Protein AF-A0A9W9S3S6-F1 (afdb_monomer_lite)

Organism: NCBI:txid2100454

Secondary structure (DSSP, 8-state):
-HHHHHHHHHHHTTTTSGGGGGGG-SS-----HHHHHHHHHHHHHHHHHHHHHHHHTTPPPP---THHHHHSSTT-SS---HHHHHHHHHHHHHHHHHHHHHHH--S--TT--HHHHHHHHHHHHHHHHHHHHHT-S---HHHHHHHHHHHHHHHGGGGT--S--HHHHHHHHHHHHHHHHHHHHHHHHHHHH-HHHH--HHHHHHHHHHHHHHHHHHTSTTGGGS-HHHHHHHHHHHHHHHHHT--STT-HHHHHHHHHHHHHHHHHHHHHHHTT--

Sequence (278 aa):
MLVNIAQTIAMQLGLDQPESIQDFSRTKRKLTLVELSEAAKMWSCSSLTYFSISSTYGMLPVSSNGMVDLICDEESAYDIPIEMKHQLLIARFSARTNKYMSRSMPFLRERTCSKETSGILGLLEQEYSDLCRGLGQALTAETEILLIGTGIQLYVFYLLDTGQSLARKIGLLGAFDFAKSLINKLQQLDATADIIKYSPFSYFRMATLAALFILRLEDSSFVGLVDVDGGKQAFNTALMLLRRASLEDNDLPGRTSKILVELWSAQAAHGRVVKSLD

Foldseek 3Di:
DVLVVLLVVLVLCVLLPLCVSCVSDPDDDDDDLVRNLVSLQSNLVSQLVQLLVCLLVLHQGDDRDCSLVLCLDPPRSHDYDLLSSLSSLLSVLSNVLSVVCCVQCPPDDPDDDLVVLLVVLVVSVVVLVVSVVVSDDDHDLVSVLSSLLSLLSSLVCLVVRPDPDPSSLVSLQVSLVSLLVSLVSLLVCCVPPVQLQVDDCSSLVSLLSSLVSLLVCCLDPCVVVHPNVSSVVSNVSSLVSLCSNDDDPPDPSNVSSVVSVVSSVVSVVVVVVVVVVD

pLDDT: mean 86.84, std 12.13, range [36.69, 98.44]

Radius of gyration: 21.2 Å; chains: 1; bounding box: 55×46×67 Å

Structure (mmCIF, N/CA/C/O backbone):
data_AF-A0A9W9S3S6-F1
#
_entry.id   AF-A0A9W9S3S6-F1
#
loop_
_atom_site.group_PDB
_atom_site.id
_atom_site.type_symbol
_atom_site.label_atom_id
_atom_site.label_alt_id
_atom_site.label_comp_id
_atom_site.label_asym_id
_atom_site.label_entity_id
_atom_site.label_seq_id
_atom_site.pdbx_PDB_ins_code
_atom_site.Cartn_x
_atom_site.Cartn_y
_atom_site.Cartn_z
_atom_site.occupancy
_atom_site.B_iso_or_equiv
_atom_site.auth_seq_id
_atom_site.auth_comp_id
_atom_site.auth_asym_id
_atom_site.auth_atom_id
_atom_site.pdbx_PDB_model_num
ATOM 1 N N . MET A 1 1 ? 18.742 -5.334 2.865 1.00 76.94 1 MET A N 1
ATOM 2 C CA . MET A 1 1 ? 20.125 -5.411 2.339 1.00 76.94 1 MET A CA 1
ATOM 3 C C . MET A 1 1 ? 20.144 -5.756 0.852 1.00 76.94 1 MET A C 1
ATOM 5 O O . MET A 1 1 ? 20.593 -4.920 0.085 1.00 76.94 1 MET A O 1
ATOM 9 N N . LEU A 1 2 ? 19.598 -6.907 0.428 1.00 88.81 2 LEU A N 1
ATOM 10 C CA . LEU A 1 2 ? 19.603 -7.330 -0.985 1.00 88.81 2 LEU A CA 1
ATOM 11 C C . LEU A 1 2 ? 18.958 -6.320 -1.946 1.00 88.81 2 LEU A C 1
ATOM 13 O O . LEU A 1 2 ? 19.547 -6.018 -2.974 1.00 88.81 2 LEU A O 1
ATOM 17 N N . VAL A 1 3 ? 17.808 -5.739 -1.586 1.00 88.44 3 VAL A N 1
ATOM 18 C CA . VAL A 1 3 ? 17.131 -4.753 -2.450 1.00 88.44 3 VAL A CA 1
ATOM 19 C C . VAL A 1 3 ? 17.971 -3.491 -2.688 1.00 88.44 3 VAL A C 1
ATOM 21 O O . VAL A 1 3 ? 17.984 -2.962 -3.791 1.00 88.44 3 VAL A O 1
ATOM 24 N N . ASN A 1 4 ? 18.735 -3.048 -1.682 1.00 87.25 4 ASN A N 1
ATOM 25 C CA . ASN A 1 4 ? 19.645 -1.910 -1.830 1.00 87.25 4 ASN A CA 1
ATOM 26 C C . ASN A 1 4 ? 20.804 -2.272 -2.761 1.00 87.25 4 ASN A C 1
ATOM 28 O O . ASN A 1 4 ? 21.151 -1.480 -3.623 1.00 87.25 4 ASN A O 1
ATOM 32 N N . ILE A 1 5 ? 21.370 -3.476 -2.607 1.00 90.69 5 ILE A N 1
ATOM 33 C CA . ILE A 1 5 ? 22.448 -3.969 -3.474 1.00 90.69 5 ILE A CA 1
ATOM 34 C C . ILE A 1 5 ? 21.961 -4.049 -4.924 1.00 90.69 5 ILE A C 1
ATOM 36 O O . ILE A 1 5 ? 22.630 -3.528 -5.808 1.00 90.69 5 ILE A O 1
ATOM 40 N N . ALA A 1 6 ? 20.785 -4.637 -5.163 1.00 90.44 6 ALA A N 1
ATOM 41 C CA . ALA A 1 6 ? 20.186 -4.725 -6.493 1.00 90.44 6 ALA A CA 1
ATOM 42 C C . ALA A 1 6 ? 19.979 -3.336 -7.115 1.00 90.44 6 ALA A C 1
ATOM 44 O O . ALA A 1 6 ? 20.407 -3.109 -8.244 1.00 90.44 6 ALA A O 1
ATOM 45 N N . GLN A 1 7 ? 19.425 -2.387 -6.353 1.00 90.06 7 GLN A N 1
ATOM 46 C CA . GLN A 1 7 ? 19.231 -1.014 -6.821 1.00 90.06 7 GLN A CA 1
ATOM 47 C C . GLN A 1 7 ? 20.565 -0.317 -7.133 1.00 90.06 7 GLN A C 1
ATOM 49 O O . GLN A 1 7 ? 20.693 0.332 -8.166 1.00 90.06 7 GLN A O 1
ATOM 54 N N . THR A 1 8 ? 21.583 -0.469 -6.280 1.00 90.00 8 THR A N 1
ATOM 55 C CA . THR A 1 8 ? 22.913 0.113 -6.515 1.00 90.00 8 THR A CA 1
ATOM 56 C C . THR A 1 8 ? 23.597 -0.498 -7.736 1.00 90.00 8 THR A C 1
ATOM 58 O O . THR A 1 8 ? 24.185 0.237 -8.523 1.00 90.00 8 THR A O 1
ATOM 61 N N . ILE A 1 9 ? 23.499 -1.815 -7.934 1.00 91.56 9 ILE A N 1
ATOM 62 C CA . ILE A 1 9 ? 24.034 -2.478 -9.130 1.00 91.56 9 ILE A CA 1
ATOM 63 C C . ILE A 1 9 ? 23.299 -1.983 -10.379 1.00 91.56 9 ILE A C 1
ATOM 65 O O . ILE A 1 9 ? 23.950 -1.661 -11.368 1.00 91.56 9 ILE A O 1
ATOM 69 N N . ALA A 1 10 ? 21.970 -1.859 -10.336 1.00 91.06 10 ALA A N 1
ATOM 70 C CA . ALA A 1 10 ? 21.186 -1.332 -11.452 1.00 91.06 10 ALA A CA 1
ATOM 71 C C . ALA A 1 10 ? 21.637 0.083 -11.862 1.00 91.06 10 ALA A C 1
ATOM 73 O O . ALA A 1 10 ? 21.797 0.347 -13.052 1.00 91.06 10 ALA A O 1
ATOM 74 N N . MET A 1 11 ? 21.925 0.955 -10.888 1.00 90.25 11 MET A N 1
ATOM 75 C CA . MET A 1 11 ? 22.493 2.288 -11.142 1.00 90.25 11 MET A CA 1
ATOM 76 C C . MET A 1 11 ? 23.921 2.221 -11.700 1.00 90.25 11 MET A C 1
ATOM 78 O O . MET A 1 11 ? 24.269 2.947 -12.622 1.00 90.25 11 MET A O 1
ATOM 82 N N . GLN A 1 12 ? 24.771 1.328 -11.183 1.00 90.06 12 GLN A N 1
ATOM 83 C CA . GLN A 1 12 ? 26.137 1.148 -11.700 1.00 90.06 12 GLN A CA 1
ATOM 84 C C . GLN A 1 12 ? 26.164 0.624 -13.141 1.00 90.06 12 GLN A C 1
ATOM 86 O O . GLN A 1 12 ? 27.131 0.860 -13.861 1.00 90.06 12 GLN A O 1
ATOM 91 N N . LEU A 1 13 ? 25.109 -0.077 -13.559 1.00 90.25 13 LEU A N 1
ATOM 92 C CA . LEU A 1 13 ? 24.906 -0.524 -14.934 1.00 90.25 13 LEU A CA 1
ATOM 93 C C . LEU A 1 13 ? 24.283 0.554 -15.837 1.00 90.25 13 LEU A C 1
ATOM 95 O O . LEU A 1 13 ? 24.130 0.298 -17.029 1.00 90.25 13 LEU A O 1
ATOM 99 N N . GLY A 1 14 ? 23.921 1.724 -15.300 1.00 88.94 14 GLY A N 1
ATOM 100 C CA . GLY A 1 14 ? 23.297 2.820 -16.046 1.00 88.94 14 GLY A CA 1
ATOM 101 C C . GLY A 1 14 ? 21.839 2.570 -16.436 1.00 88.94 14 GLY A C 1
ATOM 102 O O . GLY A 1 14 ? 21.343 3.194 -17.371 1.00 88.94 14 GLY A O 1
ATOM 103 N N . LEU A 1 15 ? 21.136 1.645 -15.767 1.00 89.44 15 LEU A N 1
ATOM 104 C CA . LEU A 1 15 ? 19.729 1.341 -16.084 1.00 89.44 15 LEU A CA 1
ATOM 105 C C . LEU A 1 15 ? 18.781 2.498 -15.740 1.00 89.44 15 LEU A C 1
ATOM 107 O O . LEU A 1 15 ? 17.688 2.596 -16.287 1.00 89.44 15 LEU A O 1
ATOM 111 N N . ASP A 1 16 ? 19.207 3.376 -14.839 1.00 88.50 16 ASP A N 1
ATOM 112 C CA . ASP A 1 16 ? 18.532 4.607 -14.445 1.00 88.50 16 ASP A CA 1
ATOM 113 C C . ASP A 1 16 ? 18.689 5.744 -15.462 1.00 88.50 16 ASP A C 1
ATOM 115 O O . ASP A 1 16 ? 17.999 6.755 -15.337 1.00 88.50 16 ASP A O 1
ATOM 119 N N . GLN A 1 17 ? 19.599 5.605 -16.431 1.00 87.56 17 GLN A N 1
ATOM 120 C CA . GLN A 1 17 ? 19.840 6.552 -17.523 1.00 87.56 17 GLN A CA 1
ATOM 121 C C . GLN A 1 17 ? 20.260 5.790 -18.793 1.00 87.56 17 GLN A C 1
ATOM 123 O O . GLN A 1 17 ? 21.400 5.917 -19.252 1.00 87.56 17 GLN A O 1
ATOM 128 N N . PRO A 1 18 ? 19.359 4.983 -19.384 1.00 84.62 18 PRO A N 1
ATOM 129 C CA . PRO A 1 18 ? 19.731 4.066 -20.458 1.00 84.62 18 PRO A CA 1
ATOM 130 C C . PRO A 1 18 ? 20.178 4.798 -21.738 1.00 84.62 18 PRO A C 1
ATOM 132 O O . PRO A 1 18 ? 20.958 4.254 -22.519 1.00 84.62 18 PRO A O 1
ATOM 135 N N . GLU A 1 19 ? 19.768 6.055 -21.931 1.00 85.31 19 GLU A N 1
ATOM 136 C CA . GL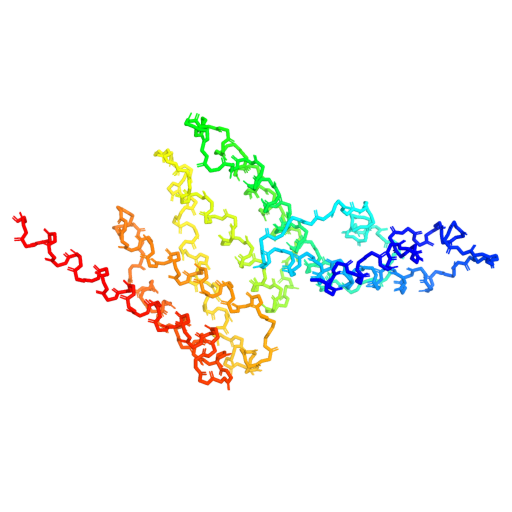U A 1 19 ? 20.238 6.921 -23.025 1.00 85.31 19 GLU A CA 1
ATOM 137 C C . GLU A 1 19 ? 21.736 7.253 -22.924 1.00 85.31 19 GLU A C 1
ATOM 139 O O . GLU A 1 19 ? 22.423 7.368 -23.942 1.00 85.31 19 GLU A O 1
ATOM 144 N N . SER A 1 20 ? 22.264 7.322 -21.700 1.00 86.62 20 SER A N 1
ATOM 145 C CA . SER A 1 20 ? 23.666 7.626 -21.394 1.00 86.62 20 SER A CA 1
ATOM 146 C C . SER A 1 20 ? 24.480 6.368 -21.069 1.00 86.62 20 SER A C 1
ATOM 148 O O . SER A 1 20 ? 25.511 6.452 -20.406 1.00 86.62 20 SER A O 1
ATOM 150 N N . ILE A 1 21 ? 24.069 5.185 -21.556 1.00 88.94 21 ILE A N 1
ATOM 151 C CA . ILE A 1 21 ? 24.709 3.891 -21.228 1.00 88.94 21 ILE A CA 1
ATOM 152 C C . ILE A 1 21 ? 26.229 3.867 -21.463 1.00 88.94 21 ILE A C 1
ATOM 154 O O . ILE A 1 21 ? 26.954 3.066 -20.868 1.00 88.94 21 ILE A O 1
ATOM 158 N N . GLN A 1 22 ? 26.720 4.714 -22.371 1.00 88.56 22 GLN A N 1
ATOM 159 C CA . GLN A 1 22 ? 28.131 4.794 -22.721 1.00 88.56 22 GLN A CA 1
ATOM 160 C C . GLN A 1 22 ? 28.995 5.205 -21.525 1.00 88.56 22 GLN A C 1
ATOM 162 O O . GLN A 1 22 ? 30.111 4.700 -21.401 1.00 88.56 22 GLN A O 1
ATOM 167 N N . ASP A 1 23 ? 28.476 6.048 -20.634 1.00 88.44 23 ASP A N 1
ATOM 168 C CA . ASP A 1 23 ? 29.198 6.525 -19.450 1.00 88.44 23 ASP A CA 1
ATOM 169 C C . ASP A 1 23 ? 29.417 5.403 -18.420 1.00 88.44 23 ASP A C 1
ATOM 171 O O . ASP A 1 23 ? 30.315 5.471 -17.581 1.00 88.44 23 ASP A O 1
ATOM 175 N N . PHE A 1 24 ? 28.650 4.316 -18.544 1.00 87.19 24 PHE A N 1
ATOM 176 C CA . PHE A 1 24 ? 28.676 3.143 -17.670 1.00 87.19 24 PHE A CA 1
ATOM 177 C C . PHE A 1 24 ? 29.370 1.932 -18.317 1.00 87.19 24 PHE A C 1
ATOM 179 O O . PHE A 1 24 ? 29.478 0.866 -17.709 1.00 87.19 24 PHE A O 1
ATOM 186 N N . SER A 1 25 ? 29.874 2.069 -19.550 1.00 87.56 25 SER A N 1
ATOM 187 C CA . SER A 1 25 ? 30.506 0.985 -20.307 1.00 87.56 25 SER A CA 1
ATOM 188 C C . SER A 1 25 ? 31.927 1.336 -20.742 1.00 87.56 25 SER A C 1
ATOM 190 O O . SER A 1 25 ? 32.186 2.367 -21.356 1.00 87.56 25 SER A O 1
ATOM 192 N N . ARG A 1 26 ? 32.866 0.405 -20.527 1.00 86.69 26 ARG A N 1
ATOM 193 C CA . ARG A 1 26 ? 34.249 0.508 -21.042 1.00 86.69 26 ARG A CA 1
ATOM 194 C C . ARG A 1 26 ? 34.356 0.250 -22.547 1.00 86.69 26 ARG A C 1
ATOM 196 O O . ARG A 1 26 ? 35.387 0.529 -23.149 1.00 86.69 26 ARG A O 1
ATOM 203 N N . THR A 1 27 ? 33.313 -0.320 -23.144 1.00 86.69 27 THR A N 1
ATOM 204 C CA . THR A 1 27 ? 33.231 -0.590 -24.584 1.00 86.69 27 TH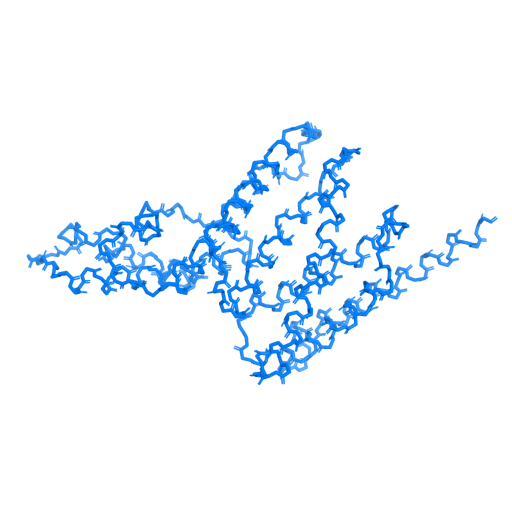R A CA 1
ATOM 205 C C . THR A 1 27 ? 32.247 0.372 -25.236 1.00 86.69 27 THR A C 1
ATOM 207 O O . THR A 1 27 ? 31.302 0.826 -24.584 1.00 86.69 27 THR A O 1
ATOM 210 N N . LYS A 1 28 ? 32.466 0.701 -26.517 1.00 82.56 28 LYS A N 1
ATOM 211 C CA . LYS A 1 28 ? 31.527 1.539 -27.271 1.00 82.56 28 LYS A CA 1
ATOM 212 C C . LYS A 1 28 ? 30.174 0.836 -27.344 1.00 82.56 28 LYS A C 1
ATOM 214 O O . LYS A 1 28 ? 30.080 -0.228 -27.950 1.00 82.56 28 LYS A O 1
ATOM 219 N N . ARG A 1 29 ? 29.150 1.428 -26.735 1.00 83.75 29 ARG A N 1
ATOM 220 C CA . ARG A 1 29 ? 27.813 0.851 -26.623 1.00 83.75 29 ARG A CA 1
ATOM 221 C C . ARG A 1 29 ? 26.763 1.924 -26.878 1.00 83.75 29 ARG A C 1
ATOM 223 O O . ARG A 1 29 ? 26.769 2.971 -26.243 1.00 83.75 29 ARG A O 1
ATOM 230 N N . LYS A 1 30 ? 25.854 1.638 -27.806 1.00 86.56 30 LYS A N 1
ATOM 231 C CA . LYS A 1 30 ? 24.603 2.373 -28.003 1.00 86.56 30 LYS A CA 1
ATOM 232 C C . LYS A 1 30 ? 23.482 1.352 -27.998 1.00 86.56 30 LYS A C 1
ATOM 234 O O . LYS A 1 30 ? 23.609 0.335 -28.674 1.00 86.56 30 LYS A O 1
ATOM 239 N N . LEU A 1 31 ? 22.446 1.614 -27.214 1.00 86.19 31 LEU A N 1
ATOM 240 C CA . LEU A 1 31 ? 21.291 0.733 -27.139 1.00 86.19 31 LEU A CA 1
ATOM 241 C C . LEU A 1 31 ? 20.356 1.016 -28.312 1.00 86.19 31 LEU A C 1
ATOM 243 O O . LEU A 1 31 ? 20.140 2.164 -28.703 1.00 86.19 31 LEU A O 1
ATOM 247 N N . THR A 1 32 ? 19.815 -0.052 -28.875 1.00 89.25 32 THR A N 1
ATOM 248 C CA . THR A 1 32 ? 18.653 0.005 -29.760 1.00 89.25 32 THR A CA 1
ATOM 249 C C . THR A 1 32 ? 17.403 0.398 -28.964 1.00 89.25 32 THR A C 1
ATOM 251 O O . THR A 1 32 ? 17.376 0.271 -27.742 1.00 89.25 32 THR A O 1
ATOM 254 N N . LEU A 1 33 ? 16.335 0.836 -29.640 1.00 87.19 33 LEU A N 1
ATOM 255 C CA . LEU A 1 33 ? 15.065 1.176 -28.974 1.00 87.19 33 LEU A CA 1
ATOM 256 C C . LEU A 1 33 ? 14.497 0.007 -28.150 1.00 87.19 33 LEU A C 1
ATOM 258 O O . LEU A 1 33 ? 13.968 0.215 -27.063 1.00 87.19 33 LEU A O 1
ATOM 262 N N . VAL A 1 34 ? 14.662 -1.227 -28.635 1.00 89.94 34 VAL A N 1
ATOM 263 C CA . VAL A 1 34 ? 14.240 -2.435 -27.911 1.00 89.94 34 VAL A CA 1
ATOM 264 C C . VAL A 1 34 ? 15.049 -2.600 -26.625 1.00 89.94 34 VAL A C 1
ATOM 266 O O . VAL A 1 34 ? 14.476 -2.787 -25.558 1.00 89.94 34 VAL A O 1
ATOM 269 N N . GLU A 1 35 ? 16.374 -2.469 -26.694 1.00 90.50 35 GLU A N 1
ATOM 270 C CA . GLU A 1 35 ? 17.236 -2.576 -25.511 1.00 90.50 35 GLU A CA 1
ATOM 271 C C . GLU A 1 35 ? 17.013 -1.436 -24.510 1.00 90.50 35 GLU A C 1
ATOM 273 O O . GLU A 1 35 ? 17.098 -1.663 -23.305 1.00 90.50 35 GLU A O 1
ATOM 278 N N . LEU A 1 36 ? 16.704 -0.226 -24.989 1.00 90.38 36 LEU A N 1
ATOM 279 C CA . LEU A 1 36 ? 16.297 0.899 -24.146 1.00 90.38 36 LEU A CA 1
ATOM 280 C C . LEU A 1 36 ? 15.012 0.568 -23.378 1.00 90.38 36 LEU A C 1
ATOM 282 O O . LEU A 1 36 ? 14.945 0.780 -22.168 1.00 90.38 36 LEU A O 1
ATOM 286 N N . SER A 1 37 ? 14.018 -0.004 -24.061 1.00 89.75 37 SER A N 1
ATOM 287 C CA . SER A 1 37 ? 12.764 -0.425 -23.435 1.00 89.75 37 SER A CA 1
ATOM 288 C C . SER A 1 37 ? 12.972 -1.536 -22.407 1.00 89.75 37 SER A C 1
ATOM 290 O O . SER A 1 37 ? 12.415 -1.477 -21.314 1.00 89.75 37 SER A O 1
ATOM 292 N N . GLU A 1 38 ? 13.810 -2.526 -22.709 1.00 91.38 38 GLU A N 1
ATOM 293 C CA . GLU A 1 38 ? 14.140 -3.599 -21.764 1.00 91.38 38 GLU A CA 1
ATOM 294 C C . GLU A 1 38 ? 14.918 -3.078 -20.545 1.00 91.38 38 GLU A C 1
ATOM 296 O O . GLU A 1 38 ? 14.639 -3.480 -19.413 1.00 91.38 38 GLU A O 1
ATOM 301 N N . ALA A 1 39 ? 15.835 -2.125 -20.738 1.00 91.44 39 ALA A N 1
ATOM 302 C CA . ALA A 1 39 ? 16.515 -1.451 -19.635 1.00 91.44 39 ALA A CA 1
ATOM 303 C C . ALA A 1 39 ? 15.523 -0.677 -18.749 1.00 91.44 39 ALA A C 1
ATOM 305 O O . ALA A 1 39 ? 15.580 -0.788 -17.523 1.00 91.44 39 ALA A O 1
ATOM 306 N N . ALA A 1 40 ? 14.568 0.036 -19.354 1.00 91.12 40 ALA A N 1
ATOM 307 C CA . ALA A 1 40 ? 13.533 0.773 -18.635 1.00 91.12 40 ALA A CA 1
ATOM 308 C C . ALA A 1 40 ? 12.575 -0.159 -17.865 1.00 91.12 40 ALA A C 1
ATOM 310 O O . ALA A 1 40 ? 12.246 0.120 -16.708 1.00 91.12 40 ALA A O 1
ATOM 311 N N . LYS A 1 41 ? 12.186 -1.308 -18.440 1.00 92.19 41 LYS A N 1
ATOM 312 C CA . LYS A 1 41 ? 11.434 -2.364 -17.731 1.00 92.19 41 LYS A CA 1
ATOM 313 C C . LYS A 1 41 ? 12.223 -2.898 -16.537 1.00 92.19 41 LYS A C 1
ATOM 315 O O . LYS A 1 41 ? 11.693 -2.983 -15.430 1.00 92.19 41 LYS A O 1
ATOM 320 N N . MET A 1 42 ? 13.506 -3.210 -16.725 1.00 92.38 42 MET A N 1
ATOM 321 C CA . MET A 1 42 ? 14.358 -3.730 -15.654 1.00 92.38 42 MET A CA 1
ATOM 322 C C . MET A 1 42 ? 14.536 -2.713 -14.517 1.00 92.38 42 MET A C 1
ATOM 324 O O . MET A 1 42 ? 14.392 -3.065 -13.342 1.00 92.38 42 MET A O 1
ATOM 328 N N . TRP A 1 43 ? 14.767 -1.442 -14.855 1.00 92.38 43 TRP A N 1
ATOM 329 C CA . TRP A 1 43 ? 14.814 -0.347 -13.887 1.00 92.38 43 TRP A CA 1
ATOM 330 C C . TRP A 1 43 ? 13.490 -0.183 -13.137 1.00 92.38 43 TRP A C 1
ATOM 332 O O . TRP A 1 43 ? 13.493 -0.018 -11.915 1.00 92.38 43 TRP A O 1
ATOM 342 N N . SER A 1 44 ? 12.361 -0.291 -13.841 1.00 92.19 44 SER A N 1
ATOM 343 C CA . SER A 1 44 ? 11.022 -0.223 -13.249 1.00 92.19 44 SER A CA 1
ATOM 344 C C . SER A 1 44 ? 10.787 -1.363 -12.257 1.00 92.19 44 SER A C 1
ATOM 346 O O . SER A 1 44 ? 10.312 -1.112 -11.153 1.00 92.19 44 SER A O 1
ATOM 348 N N . CYS A 1 45 ? 11.177 -2.600 -12.593 1.00 91.81 45 CYS A N 1
ATOM 349 C CA . CYS A 1 45 ? 11.054 -3.761 -11.702 1.00 91.81 45 CYS A CA 1
ATOM 350 C C . CYS A 1 45 ? 11.880 -3.564 -10.426 1.00 91.81 45 CYS A C 1
ATOM 352 O O . CYS A 1 45 ? 11.390 -3.782 -9.312 1.00 91.81 45 CYS A O 1
ATOM 354 N N . SER A 1 46 ? 13.135 -3.131 -10.593 1.00 91.69 46 SER A N 1
ATOM 355 C CA . SER A 1 46 ? 14.045 -2.858 -9.480 1.00 91.69 46 SER A CA 1
ATOM 356 C C . SER A 1 46 ? 13.493 -1.750 -8.585 1.00 91.69 46 SER A C 1
ATOM 358 O O . SER A 1 46 ? 13.369 -1.933 -7.375 1.00 91.69 46 SER A O 1
ATOM 360 N N . SER A 1 47 ? 13.062 -0.641 -9.186 1.00 91.19 47 SER A N 1
ATOM 361 C CA . SER A 1 47 ? 12.518 0.522 -8.480 1.00 91.19 47 SER A CA 1
ATOM 362 C C . SER A 1 47 ? 11.216 0.203 -7.748 1.00 91.19 47 SER A C 1
ATOM 364 O O . SER A 1 47 ? 11.061 0.573 -6.586 1.00 91.19 47 SER A O 1
ATOM 366 N N . LEU A 1 48 ? 10.302 -0.543 -8.372 1.00 91.69 48 LEU A N 1
ATOM 367 C CA . LEU A 1 48 ? 9.060 -0.982 -7.740 1.00 91.69 48 LEU A CA 1
ATOM 368 C C . LEU A 1 48 ? 9.341 -1.846 -6.505 1.00 91.69 48 LEU A C 1
ATOM 370 O O . LEU A 1 48 ? 8.818 -1.583 -5.419 1.00 91.69 48 LEU A O 1
ATOM 374 N N . THR A 1 49 ? 10.216 -2.843 -6.653 1.00 90.94 49 THR A N 1
ATOM 375 C CA . THR A 1 49 ? 10.630 -3.722 -5.549 1.00 90.94 49 THR A CA 1
ATOM 376 C C . THR A 1 49 ? 11.298 -2.912 -4.437 1.00 90.94 49 THR A C 1
ATOM 378 O O . THR A 1 49 ? 11.011 -3.104 -3.253 1.00 90.94 49 THR A O 1
ATOM 381 N N . TYR A 1 50 ? 12.148 -1.958 -4.817 1.00 90.88 50 TYR A N 1
ATOM 382 C CA . TYR A 1 50 ? 12.831 -1.046 -3.913 1.00 90.88 50 TYR A CA 1
ATOM 383 C C . TYR A 1 50 ? 11.862 -0.185 -3.102 1.00 90.88 50 TYR A C 1
ATOM 385 O O . TYR A 1 50 ? 11.953 -0.170 -1.872 1.00 90.88 50 TYR A O 1
ATOM 393 N N . PHE A 1 51 ? 10.909 0.489 -3.748 1.00 90.06 51 PHE A N 1
ATOM 394 C CA . PHE A 1 51 ? 9.916 1.321 -3.067 1.00 90.06 51 PHE A CA 1
ATOM 395 C C . PHE A 1 51 ? 8.981 0.498 -2.185 1.00 90.06 51 PHE A C 1
ATOM 397 O O . PHE A 1 51 ? 8.703 0.908 -1.057 1.00 90.06 51 PHE A O 1
ATOM 404 N N . SER A 1 52 ? 8.541 -0.671 -2.656 1.00 88.56 52 SER A N 1
ATOM 405 C CA . SER A 1 52 ? 7.653 -1.558 -1.902 1.00 88.56 52 SER A CA 1
ATOM 406 C C . SER A 1 52 ? 8.319 -2.065 -0.620 1.00 88.56 52 SER A C 1
ATOM 408 O O . SER A 1 52 ? 7.778 -1.893 0.476 1.00 88.56 52 SER A O 1
ATOM 410 N N . ILE A 1 53 ? 9.543 -2.601 -0.715 1.00 88.56 53 ILE A N 1
ATOM 411 C CA . ILE A 1 53 ? 10.289 -3.083 0.456 1.00 88.56 53 ILE A CA 1
ATOM 412 C C . ILE A 1 53 ? 10.654 -1.916 1.374 1.00 88.56 53 ILE A C 1
ATOM 414 O O . ILE A 1 53 ? 10.463 -2.015 2.585 1.00 88.56 53 ILE A O 1
ATOM 418 N N . SER A 1 54 ? 11.135 -0.798 0.827 1.00 86.88 54 SER A N 1
ATOM 419 C CA . SER A 1 54 ? 11.526 0.352 1.648 1.00 86.88 54 SER A CA 1
ATOM 420 C C . SER A 1 54 ? 10.346 0.878 2.462 1.00 86.88 54 SER A C 1
ATOM 422 O O . SER A 1 54 ? 10.451 1.002 3.680 1.00 86.88 54 SER A O 1
ATOM 424 N N . SER A 1 55 ? 9.189 1.056 1.822 1.00 84.25 55 SER A N 1
ATOM 425 C CA . SER A 1 55 ? 7.959 1.500 2.488 1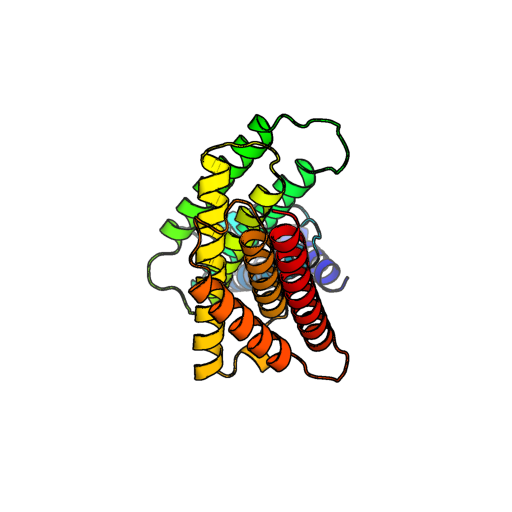.00 84.25 55 SER A CA 1
ATOM 426 C C . SER A 1 55 ? 7.480 0.499 3.540 1.00 84.25 55 SER A C 1
ATOM 428 O O . SER A 1 55 ? 7.079 0.892 4.631 1.00 84.25 55 SER A O 1
ATOM 430 N N . THR A 1 56 ? 7.592 -0.801 3.259 1.00 82.44 56 THR A N 1
ATOM 431 C CA . THR A 1 56 ? 7.173 -1.869 4.180 1.00 82.44 56 THR A CA 1
ATOM 432 C C . THR A 1 56 ? 8.026 -1.931 5.453 1.00 82.44 56 THR A C 1
ATOM 434 O O . THR A 1 56 ? 7.519 -2.253 6.528 1.00 82.44 56 THR A O 1
ATOM 437 N N . TYR A 1 57 ? 9.321 -1.630 5.344 1.00 82.69 57 TYR A N 1
ATOM 438 C CA . TYR A 1 57 ? 10.265 -1.657 6.466 1.00 82.69 57 TYR A CA 1
ATOM 439 C C . TYR A 1 57 ? 10.532 -0.272 7.075 1.00 82.69 57 TYR A C 1
ATOM 441 O O . TYR A 1 57 ? 11.391 -0.152 7.946 1.00 82.69 57 TYR A O 1
ATOM 449 N N . GLY A 1 58 ? 9.817 0.770 6.636 1.00 77.12 58 GLY A N 1
ATOM 450 C CA . GLY A 1 58 ? 10.022 2.142 7.112 1.00 77.12 58 GLY A CA 1
ATOM 451 C C . GLY A 1 58 ? 11.373 2.743 6.705 1.00 77.12 58 GLY A C 1
ATOM 452 O O . GLY A 1 58 ? 11.833 3.707 7.313 1.00 77.12 58 GLY A O 1
ATOM 453 N N . MET A 1 59 ? 12.024 2.175 5.691 1.00 81.00 59 MET A N 1
ATOM 454 C CA . MET A 1 59 ? 13.254 2.713 5.127 1.00 81.00 59 MET A CA 1
ATOM 455 C C . MET A 1 59 ? 12.921 3.858 4.179 1.00 81.00 59 MET A C 1
ATOM 457 O O . MET A 1 59 ? 11.973 3.787 3.395 1.00 81.00 59 MET A O 1
ATOM 461 N N . LEU A 1 60 ? 13.742 4.902 4.210 1.00 78.19 60 LEU A N 1
ATOM 462 C CA . LEU A 1 60 ? 13.603 6.000 3.269 1.00 78.19 60 LEU A CA 1
ATOM 463 C C . LEU A 1 60 ? 14.259 5.635 1.941 1.00 78.19 60 LEU A C 1
ATOM 465 O O . LEU A 1 60 ? 15.457 5.337 1.933 1.00 78.19 60 LEU A O 1
ATOM 469 N N . PRO A 1 61 ? 13.510 5.675 0.827 1.00 70.56 61 PRO A N 1
ATOM 470 C CA . PRO A 1 61 ? 14.098 5.408 -0.464 1.00 70.56 61 PRO A CA 1
ATOM 471 C C . PRO A 1 61 ? 15.132 6.488 -0.795 1.00 70.56 61 PRO A C 1
ATOM 473 O O . PRO A 1 61 ? 14.896 7.689 -0.615 1.00 70.56 61 PRO A O 1
ATOM 476 N N . VAL A 1 62 ? 16.288 6.044 -1.285 1.00 66.12 62 VAL A N 1
ATOM 477 C CA . VAL A 1 62 ? 17.302 6.890 -1.913 1.00 66.12 62 VAL A CA 1
ATOM 478 C C . VAL A 1 62 ? 16.633 7.619 -3.077 1.00 66.12 62 VAL A C 1
ATOM 480 O O . VAL A 1 62 ? 15.727 7.083 -3.716 1.00 66.12 62 VAL A O 1
ATOM 483 N N . SER A 1 63 ? 17.021 8.876 -3.298 1.00 58.28 63 SER A N 1
ATOM 484 C CA . SER A 1 63 ? 16.486 9.710 -4.374 1.00 58.28 63 SER A CA 1
ATOM 485 C C . SER A 1 63 ? 16.483 8.945 -5.694 1.00 58.28 63 SER A C 1
ATOM 487 O O . SER A 1 63 ? 17.542 8.597 -6.207 1.00 58.28 63 SER A O 1
ATOM 489 N N . SER A 1 64 ? 15.284 8.681 -6.211 1.00 59.06 64 SER A N 1
ATOM 490 C CA . SER A 1 64 ? 15.089 8.177 -7.564 1.00 59.06 64 SER A CA 1
ATOM 491 C C . SER A 1 64 ? 15.568 9.238 -8.542 1.00 59.06 64 SER A C 1
ATOM 493 O O . SER A 1 64 ? 15.195 10.404 -8.402 1.00 59.06 64 SER A O 1
ATOM 495 N N . ASN A 1 65 ? 16.340 8.839 -9.548 1.00 61.38 65 ASN A N 1
ATOM 496 C CA . ASN A 1 65 ? 16.489 9.652 -10.747 1.00 61.38 65 ASN A CA 1
ATOM 497 C C . ASN A 1 65 ? 15.097 9.925 -11.346 1.00 61.38 65 ASN A C 1
ATOM 499 O O . ASN A 1 65 ? 14.179 9.113 -11.180 1.00 61.38 65 ASN A O 1
ATOM 503 N N . GLY A 1 66 ? 14.957 11.027 -12.089 1.00 78.06 66 GLY A N 1
ATOM 504 C CA . GLY A 1 66 ? 13.720 11.388 -12.802 1.00 78.06 66 GLY A CA 1
ATOM 505 C C . GLY A 1 66 ? 13.268 10.364 -13.856 1.00 78.06 66 GLY A C 1
ATOM 506 O O . GLY A 1 66 ? 12.228 10.537 -14.473 1.00 78.06 66 GLY A O 1
ATOM 507 N N . MET A 1 67 ? 14.008 9.266 -14.046 1.00 84.38 67 MET A N 1
ATOM 508 C CA . MET A 1 67 ? 13.669 8.172 -14.958 1.00 84.38 67 MET A CA 1
ATOM 509 C C . MET A 1 67 ? 12.328 7.511 -14.635 1.00 84.38 67 MET A C 1
ATOM 511 O O . MET A 1 67 ? 11.581 7.170 -15.542 1.00 84.38 67 MET A O 1
ATOM 515 N N . VAL A 1 68 ? 11.990 7.347 -13.351 1.00 84.94 68 VAL A N 1
ATOM 516 C CA . VAL A 1 68 ? 10.659 6.838 -12.977 1.00 84.94 68 VAL A CA 1
ATOM 517 C C . VAL A 1 68 ? 9.566 7.805 -13.440 1.00 84.94 68 VAL A C 1
ATOM 519 O O . VAL A 1 68 ? 8.511 7.362 -13.880 1.00 84.94 68 VAL A O 1
ATOM 522 N N . ASP A 1 69 ? 9.823 9.114 -13.383 1.00 85.12 69 ASP A N 1
ATOM 523 C CA . ASP A 1 69 ? 8.872 10.126 -13.840 1.00 85.12 69 ASP A CA 1
ATOM 524 C C . ASP A 1 69 ? 8.702 10.061 -15.365 1.00 85.12 69 ASP A C 1
ATOM 526 O O . ASP A 1 69 ? 7.572 10.028 -15.837 1.00 85.12 69 ASP A O 1
ATOM 530 N N . LEU A 1 70 ? 9.804 9.913 -16.110 1.00 86.31 70 LEU A N 1
ATOM 531 C CA . LEU A 1 70 ? 9.807 9.744 -17.569 1.00 86.31 70 LEU A CA 1
ATOM 532 C C . LEU A 1 70 ? 9.098 8.459 -18.034 1.00 86.31 70 LEU A C 1
ATOM 534 O O . LEU A 1 70 ? 8.439 8.436 -19.071 1.00 86.31 70 LEU A O 1
ATOM 538 N N . ILE A 1 71 ? 9.242 7.364 -17.287 1.00 86.75 71 ILE A N 1
ATOM 539 C CA . ILE A 1 71 ? 8.586 6.078 -17.575 1.00 86.75 71 ILE A CA 1
ATOM 540 C C . ILE A 1 71 ? 7.073 6.164 -17.364 1.00 86.75 71 ILE A C 1
ATOM 542 O O . ILE A 1 71 ? 6.293 5.582 -18.123 1.00 86.75 71 ILE A O 1
ATOM 546 N N . CYS A 1 72 ? 6.670 6.864 -16.307 1.00 82.94 72 CYS A N 1
ATOM 547 C CA . CYS A 1 72 ? 5.272 7.031 -15.946 1.00 82.94 72 CYS A CA 1
ATOM 548 C C . CYS A 1 72 ? 4.555 8.111 -16.767 1.00 82.94 72 CYS A C 1
ATOM 550 O O . CYS A 1 72 ? 3.348 8.258 -16.598 1.00 82.94 72 CYS A O 1
ATOM 552 N N . ASP A 1 73 ? 5.269 8.845 -17.622 1.00 85.81 73 ASP A N 1
ATOM 553 C CA . ASP A 1 73 ? 4.673 9.801 -18.551 1.00 85.81 73 ASP A CA 1
ATOM 554 C C . ASP A 1 73 ? 3.823 9.081 -19.619 1.00 85.81 73 ASP A C 1
ATOM 556 O O . ASP A 1 73 ? 4.123 7.952 -20.037 1.00 85.81 73 ASP A O 1
ATOM 560 N N . GLU A 1 74 ? 2.745 9.731 -20.057 1.00 75.88 74 GLU A N 1
ATOM 561 C CA . GLU A 1 74 ? 1.868 9.224 -21.116 1.00 75.88 74 GLU A CA 1
ATOM 562 C C . GLU A 1 74 ? 2.588 9.234 -22.470 1.00 75.88 74 GLU A C 1
ATOM 564 O O . GLU A 1 74 ? 2.421 8.307 -23.262 1.00 75.88 74 GLU A O 1
ATOM 569 N N . GLU A 1 75 ? 3.465 10.217 -22.699 1.00 79.81 75 GLU A N 1
ATOM 570 C CA . GLU A 1 75 ? 4.261 10.362 -23.928 1.00 79.81 75 GLU A CA 1
ATOM 571 C C . GLU A 1 75 ? 5.565 9.543 -23.914 1.00 79.81 75 GLU A C 1
ATOM 573 O O . GLU A 1 75 ? 6.445 9.719 -24.760 1.00 79.81 75 GLU A O 1
ATOM 578 N N . SER A 1 76 ? 5.719 8.640 -22.943 1.00 81.81 76 SER A N 1
ATOM 579 C CA . SER A 1 76 ? 6.943 7.862 -22.779 1.00 81.81 76 SER A CA 1
ATOM 580 C C . SER A 1 76 ? 7.236 6.989 -24.003 1.00 81.81 76 SER A C 1
ATOM 582 O O . SER A 1 76 ? 6.415 6.171 -24.414 1.00 81.81 76 SER A O 1
ATOM 584 N N . ALA A 1 77 ? 8.452 7.103 -24.547 1.00 81.44 77 ALA A N 1
ATOM 585 C CA . ALA A 1 77 ? 8.916 6.296 -25.679 1.00 81.44 77 ALA A CA 1
ATOM 586 C C . ALA A 1 77 ? 9.179 4.817 -25.321 1.00 81.44 77 ALA A C 1
ATOM 588 O O . ALA A 1 77 ? 9.479 4.011 -26.205 1.00 81.44 77 ALA A O 1
ATOM 589 N N . TYR A 1 78 ? 9.108 4.462 -24.033 1.00 86.62 78 TYR A N 1
ATOM 590 C CA . TYR A 1 78 ? 9.359 3.112 -23.538 1.00 86.62 78 TYR A CA 1
ATOM 591 C C . TYR A 1 78 ? 8.076 2.271 -23.551 1.00 86.62 78 TYR A C 1
ATOM 593 O O . TYR A 1 78 ? 7.052 2.657 -22.982 1.00 86.62 78 TYR A O 1
ATOM 601 N N . ASP A 1 79 ? 8.157 1.077 -24.135 1.00 88.25 79 ASP A N 1
ATOM 602 C CA . ASP A 1 79 ? 7.090 0.078 -24.102 1.00 88.25 79 ASP A CA 1
ATOM 603 C C . ASP A 1 79 ? 7.080 -0.607 -22.728 1.00 88.25 79 ASP A C 1
ATOM 605 O O . ASP A 1 79 ? 7.854 -1.530 -22.469 1.00 88.25 79 ASP A O 1
ATOM 609 N N . ILE A 1 80 ? 6.261 -0.103 -21.803 1.00 88.88 80 ILE A N 1
ATOM 610 C CA . ILE A 1 80 ? 6.139 -0.614 -20.431 1.00 88.88 80 ILE A CA 1
ATOM 611 C C . ILE A 1 80 ? 4.667 -0.942 -20.155 1.00 88.88 80 ILE A C 1
ATOM 613 O O . ILE A 1 80 ? 3.821 -0.068 -20.368 1.00 88.88 80 ILE A O 1
ATOM 617 N N . PRO A 1 81 ? 4.352 -2.153 -19.642 1.00 90.25 81 PRO A N 1
ATOM 618 C CA . PRO A 1 81 ? 2.982 -2.550 -19.328 1.00 90.25 81 PRO A CA 1
ATOM 619 C C . PRO A 1 81 ? 2.278 -1.552 -18.409 1.00 90.25 81 PRO A C 1
ATOM 621 O O . PRO A 1 81 ? 2.861 -1.061 -17.436 1.00 90.25 81 PRO A O 1
ATOM 624 N N . ILE A 1 82 ? 1.008 -1.273 -18.692 1.00 88.62 82 ILE A N 1
ATOM 625 C CA . ILE A 1 82 ? 0.239 -0.255 -17.971 1.00 88.62 82 ILE A CA 1
ATOM 626 C C . ILE A 1 82 ? 0.067 -0.608 -16.490 1.00 88.62 82 ILE A C 1
ATOM 628 O O . ILE A 1 82 ? 0.199 0.256 -15.626 1.00 88.62 82 ILE A O 1
ATOM 632 N N . GLU A 1 83 ? -0.111 -1.889 -16.172 1.00 89.62 83 GLU A N 1
ATOM 633 C CA . GLU A 1 83 ? -0.224 -2.388 -14.801 1.00 89.62 83 GLU A CA 1
ATOM 634 C C . GLU A 1 83 ? 1.044 -2.074 -14.003 1.00 89.62 83 GLU A C 1
ATOM 636 O O . GLU A 1 83 ? 0.989 -1.677 -12.839 1.00 89.62 83 GLU A O 1
ATOM 641 N N . MET A 1 84 ? 2.201 -2.189 -14.654 1.00 90.50 84 MET A N 1
ATOM 642 C CA . MET A 1 84 ? 3.485 -1.874 -14.049 1.00 90.50 84 MET A CA 1
ATOM 643 C C . MET A 1 84 ? 3.637 -0.371 -13.809 1.00 90.50 84 MET A C 1
ATOM 645 O O . MET A 1 84 ? 4.083 0.026 -12.730 1.00 90.50 84 MET A O 1
ATOM 649 N N . LYS A 1 85 ? 3.224 0.467 -14.771 1.00 91.19 85 LYS A N 1
ATOM 650 C CA . LYS A 1 85 ? 3.191 1.929 -14.596 1.00 91.19 85 LYS A CA 1
ATOM 651 C C . LYS A 1 85 ? 2.298 2.309 -13.412 1.00 91.19 85 LYS A C 1
ATOM 653 O O . LYS A 1 85 ? 2.725 3.071 -12.547 1.00 91.19 85 LYS A O 1
ATOM 658 N N . HIS A 1 86 ? 1.108 1.715 -13.308 1.00 92.75 86 HIS A N 1
ATOM 659 C CA . HIS A 1 86 ? 0.188 1.942 -12.192 1.00 92.75 86 HIS A CA 1
ATOM 660 C C . HIS A 1 86 ? 0.809 1.568 -10.840 1.00 92.75 86 HIS A C 1
ATOM 662 O O . HIS A 1 86 ? 0.802 2.371 -9.905 1.00 92.75 86 HIS A O 1
ATOM 668 N N . GLN A 1 87 ? 1.407 0.379 -10.733 1.00 93.00 87 GLN A N 1
ATOM 669 C CA . GLN A 1 87 ? 2.077 -0.053 -9.505 1.00 93.00 87 GLN A CA 1
ATOM 670 C C . GLN A 1 87 ? 3.262 0.848 -9.143 1.00 93.00 87 GLN A C 1
ATOM 672 O O . GLN A 1 87 ? 3.464 1.154 -7.967 1.00 93.00 87 GLN A O 1
ATOM 677 N N . LEU A 1 88 ? 4.025 1.313 -10.136 1.00 91.88 88 LEU A N 1
ATOM 678 C CA . LEU A 1 88 ? 5.160 2.206 -9.927 1.00 91.88 88 LEU A CA 1
ATOM 679 C C . LEU A 1 88 ? 4.710 3.589 -9.439 1.00 91.88 88 LEU A C 1
ATOM 681 O O . LEU A 1 88 ? 5.305 4.122 -8.501 1.00 91.88 88 LEU A O 1
ATOM 685 N N . LEU A 1 89 ? 3.629 4.135 -10.003 1.00 92.06 89 LEU A N 1
ATOM 686 C CA . LEU A 1 89 ? 2.999 5.377 -9.545 1.00 92.06 89 LEU A CA 1
ATOM 687 C C . LEU A 1 89 ? 2.546 5.278 -8.081 1.00 92.06 89 LEU A C 1
ATOM 689 O O . LEU A 1 89 ? 2.882 6.153 -7.277 1.00 92.06 89 LEU A O 1
ATOM 693 N N . ILE A 1 90 ? 1.855 4.191 -7.719 1.00 94.06 90 ILE A N 1
ATOM 694 C CA . ILE A 1 90 ? 1.397 3.932 -6.344 1.00 94.06 90 ILE A CA 1
ATOM 695 C C . ILE A 1 90 ? 2.589 3.791 -5.391 1.00 94.06 90 ILE A C 1
ATOM 697 O O . ILE A 1 90 ? 2.639 4.444 -4.346 1.00 94.06 90 ILE A O 1
ATOM 701 N N . ALA A 1 91 ? 3.587 2.981 -5.753 1.00 91.88 91 ALA A N 1
ATOM 702 C CA . ALA A 1 91 ? 4.755 2.741 -4.912 1.00 91.88 91 ALA A CA 1
ATOM 703 C C . ALA A 1 91 ? 5.595 4.014 -4.716 1.00 91.88 91 ALA A C 1
ATOM 705 O O . ALA A 1 91 ? 6.057 4.283 -3.605 1.00 91.88 91 ALA A O 1
ATOM 706 N N . ARG A 1 92 ? 5.743 4.834 -5.766 1.00 89.62 92 ARG A N 1
ATOM 707 C CA . ARG A 1 92 ? 6.398 6.149 -5.700 1.00 89.62 92 ARG A CA 1
ATOM 708 C C . ARG A 1 92 ? 5.645 7.094 -4.769 1.00 89.62 92 ARG A C 1
ATOM 710 O O . ARG A 1 92 ? 6.278 7.776 -3.964 1.00 89.62 92 ARG A O 1
ATOM 717 N N . PHE A 1 93 ? 4.314 7.128 -4.849 1.00 91.81 93 PHE A N 1
ATOM 718 C CA . PHE A 1 93 ? 3.498 7.935 -3.946 1.00 91.81 93 PHE A CA 1
ATOM 719 C C . PHE A 1 93 ? 3.649 7.473 -2.486 1.00 91.81 93 PHE A C 1
ATOM 721 O O . PHE A 1 93 ? 3.939 8.297 -1.622 1.00 91.81 93 PHE A O 1
ATOM 728 N N . SER A 1 94 ? 3.587 6.165 -2.203 1.00 91.31 94 SER A N 1
ATOM 729 C CA . SER A 1 94 ? 3.833 5.620 -0.853 1.00 91.31 94 SER A CA 1
ATOM 730 C C . SER A 1 94 ? 5.223 6.006 -0.318 1.00 91.31 94 SER A C 1
ATOM 732 O O . SER A 1 94 ? 5.354 6.543 0.786 1.00 91.31 94 SER A O 1
ATOM 734 N N . ALA A 1 95 ? 6.268 5.830 -1.132 1.00 88.44 95 ALA A N 1
ATOM 735 C CA . ALA A 1 95 ? 7.639 6.231 -0.822 1.00 88.44 95 ALA A CA 1
ATOM 736 C C . ALA A 1 95 ? 7.762 7.730 -0.486 1.00 88.44 95 ALA A C 1
ATOM 738 O O . ALA A 1 95 ? 8.433 8.113 0.478 1.00 88.44 95 ALA A O 1
ATOM 739 N N . ARG A 1 96 ? 7.102 8.580 -1.277 1.00 86.38 96 ARG A N 1
ATOM 740 C CA . ARG A 1 96 ? 7.061 10.034 -1.099 1.00 86.38 96 ARG A CA 1
ATOM 741 C C . ARG A 1 96 ? 6.344 10.412 0.198 1.00 86.38 96 ARG A C 1
ATOM 743 O O . ARG A 1 96 ? 6.910 11.170 0.985 1.00 86.38 96 ARG A O 1
ATOM 750 N N . THR A 1 97 ? 5.178 9.828 0.463 1.00 88.94 97 THR A N 1
ATOM 751 C CA . THR A 1 97 ? 4.425 9.998 1.714 1.00 88.94 97 THR A CA 1
ATOM 752 C C . THR A 1 97 ? 5.288 9.650 2.924 1.00 88.94 97 THR A C 1
ATOM 754 O O . THR A 1 97 ? 5.459 10.481 3.814 1.00 88.94 97 THR A O 1
ATOM 757 N N . ASN A 1 98 ? 5.945 8.485 2.925 1.00 86.69 98 ASN A N 1
ATOM 758 C CA . ASN A 1 98 ? 6.839 8.090 4.019 1.00 86.69 98 ASN A CA 1
ATOM 759 C C . ASN A 1 98 ? 7.983 9.083 4.230 1.00 86.69 98 ASN A C 1
ATOM 761 O O . ASN A 1 98 ? 8.322 9.399 5.368 1.00 86.69 98 ASN A O 1
ATOM 765 N N . LYS A 1 99 ? 8.556 9.609 3.144 1.00 84.69 99 LYS A N 1
ATOM 766 C CA . LYS A 1 99 ? 9.646 10.588 3.197 1.00 84.69 99 LYS A CA 1
ATOM 767 C C . LYS A 1 99 ? 9.221 11.940 3.750 1.00 84.69 99 LYS A C 1
ATOM 769 O O . LYS A 1 99 ? 9.982 12.540 4.511 1.00 84.69 99 LYS A O 1
ATOM 774 N N . TYR A 1 100 ? 8.048 12.438 3.372 1.00 83.62 100 TYR A N 1
ATOM 775 C CA . TYR A 1 100 ? 7.525 13.668 3.961 1.00 83.62 100 TYR A CA 1
ATOM 776 C C . TYR A 1 100 ? 7.221 13.460 5.434 1.00 83.62 100 TYR A C 1
ATOM 778 O O . TYR A 1 100 ? 7.713 14.215 6.267 1.00 83.62 100 TYR A O 1
ATOM 786 N N . MET A 1 101 ? 6.522 12.381 5.770 1.00 80.12 101 MET A N 1
ATOM 787 C CA . MET A 1 101 ? 6.121 12.139 7.148 1.00 80.12 101 MET A CA 1
ATOM 788 C C . MET A 1 101 ? 7.312 11.852 8.060 1.00 80.12 101 MET A C 1
ATOM 790 O O . MET A 1 101 ? 7.350 12.382 9.160 1.00 80.12 101 MET A O 1
ATOM 794 N N . SER A 1 102 ? 8.350 11.140 7.614 1.00 78.94 102 SER A N 1
ATOM 795 C CA . SER A 1 102 ? 9.561 10.946 8.426 1.00 78.94 102 SER A CA 1
ATOM 796 C C . SER A 1 102 ? 10.300 12.255 8.719 1.00 78.94 102 SER A C 1
ATOM 798 O O . SER A 1 102 ? 10.928 12.395 9.764 1.00 78.94 102 SER A O 1
ATOM 800 N N . ARG A 1 103 ? 10.275 13.208 7.776 1.00 73.12 103 ARG A N 1
ATOM 801 C CA . ARG A 1 103 ? 10.926 14.520 7.920 1.00 73.12 103 ARG A CA 1
ATOM 802 C C . ARG A 1 103 ? 10.097 15.463 8.783 1.00 73.12 103 ARG A C 1
ATOM 804 O O . ARG A 1 103 ? 10.666 16.224 9.558 1.00 73.12 103 ARG A O 1
ATOM 811 N N . SER A 1 104 ? 8.777 15.379 8.658 1.00 67.69 104 SER A N 1
ATOM 812 C CA . SER A 1 104 ? 7.826 16.157 9.446 1.00 67.69 104 SER A CA 1
ATOM 813 C C . SER A 1 104 ? 7.628 15.605 10.862 1.00 67.69 104 SER A C 1
ATOM 815 O O . SER A 1 104 ? 7.181 16.346 11.730 1.00 67.69 104 SER A O 1
ATOM 817 N N . MET A 1 105 ? 7.989 14.338 11.121 1.00 62.91 105 MET A N 1
ATOM 818 C CA . MET A 1 105 ? 7.739 13.642 12.394 1.00 62.91 105 MET A CA 1
ATOM 819 C C . MET A 1 105 ? 9.011 13.140 13.102 1.00 62.91 105 MET A C 1
ATOM 821 O O . MET A 1 105 ? 9.155 11.939 13.334 1.00 62.91 105 MET A O 1
ATOM 825 N N . PRO A 1 106 ? 9.951 14.000 13.525 1.00 50.62 106 PRO A N 1
ATOM 826 C CA . PRO A 1 106 ? 11.074 13.558 14.341 1.00 50.62 106 PRO A CA 1
ATOM 827 C C . PRO A 1 106 ? 10.696 13.549 15.838 1.00 50.62 106 PRO A C 1
ATOM 829 O O . PRO A 1 106 ? 11.240 14.337 16.593 1.00 50.62 106 PRO A O 1
ATOM 832 N N . PHE A 1 107 ? 9.731 12.722 16.260 1.00 47.56 107 PHE A N 1
ATOM 833 C CA . PHE A 1 107 ? 9.370 12.275 17.635 1.00 47.56 107 PHE A CA 1
ATOM 834 C C . PHE A 1 107 ? 9.368 13.217 18.888 1.00 47.56 107 PHE A C 1
ATOM 836 O O . PHE A 1 107 ? 8.686 12.870 19.844 1.00 47.56 107 PHE A O 1
ATOM 843 N N . LEU A 1 108 ? 10.070 14.356 18.986 1.00 49.78 108 LEU A N 1
ATOM 844 C CA . LEU A 1 108 ? 10.351 15.066 20.257 1.00 49.78 108 LEU A CA 1
ATOM 845 C C . LEU A 1 108 ? 10.645 16.576 20.105 1.00 49.78 108 LEU A C 1
ATOM 847 O O . LEU A 1 108 ? 11.348 17.161 20.927 1.00 49.78 108 LEU A O 1
ATOM 851 N N . ARG A 1 109 ? 10.132 17.259 19.076 1.00 47.94 109 ARG A N 1
ATOM 852 C CA . ARG A 1 109 ? 10.048 18.728 19.159 1.00 47.94 109 ARG A CA 1
ATOM 853 C C . ARG A 1 109 ? 8.726 19.064 19.816 1.00 47.94 109 ARG A C 1
ATOM 855 O O . ARG A 1 109 ? 7.687 18.982 19.170 1.00 47.94 109 ARG A O 1
ATOM 862 N N . GLU A 1 110 ? 8.778 19.358 21.112 1.00 46.31 110 GLU A N 1
ATOM 863 C CA . GLU A 1 110 ? 7.686 19.948 21.885 1.00 46.31 110 GLU A CA 1
ATOM 864 C C . GLU A 1 110 ? 6.898 20.927 20.997 1.00 46.31 110 GLU A C 1
ATOM 866 O O . GLU A 1 110 ? 7.369 22.024 20.718 1.00 46.31 110 GLU A O 1
ATOM 871 N N . ARG A 1 111 ? 5.710 20.528 20.522 1.00 49.97 111 ARG A N 1
ATOM 872 C CA . ARG A 1 111 ? 4.795 21.373 19.732 1.00 49.97 111 ARG A CA 1
ATOM 873 C C . ARG A 1 111 ? 5.256 21.734 18.306 1.00 49.97 111 ARG A C 1
ATOM 875 O O . ARG A 1 111 ? 5.371 22.914 17.976 1.00 49.97 111 ARG A O 1
ATOM 882 N N . THR A 1 112 ? 5.375 20.774 17.387 1.00 47.28 112 THR A N 1
ATOM 883 C CA . THR A 1 112 ? 5.145 21.137 15.973 1.00 47.28 112 THR A CA 1
ATOM 884 C C . THR A 1 112 ? 3.732 21.710 15.834 1.00 47.28 112 THR A C 1
ATOM 886 O O . THR A 1 112 ? 2.770 21.186 16.401 1.00 47.28 112 THR A O 1
ATOM 889 N N . CYS A 1 113 ? 3.605 22.827 15.121 1.00 54.19 113 CYS A N 1
ATOM 890 C CA . CYS A 1 113 ? 2.333 23.497 14.901 1.00 54.19 113 CYS A CA 1
ATOM 891 C C . CYS A 1 113 ? 1.404 22.544 14.132 1.00 54.19 113 CYS A C 1
ATOM 893 O O . CYS A 1 113 ? 1.688 22.240 12.979 1.00 54.19 113 CYS A O 1
ATOM 895 N N . SER A 1 114 ? 0.296 22.086 14.736 1.00 62.41 114 SER A N 1
ATOM 896 C CA . SER A 1 114 ? -0.717 21.214 14.091 1.00 62.41 114 SER A CA 1
ATOM 897 C C . SER A 1 114 ? -1.096 21.683 12.670 1.00 62.41 114 SER A C 1
ATOM 899 O O . SER A 1 114 ? -1.379 20.872 11.792 1.00 62.41 114 SER A O 1
ATOM 901 N N . LYS A 1 115 ? -0.987 22.992 12.400 1.00 65.75 115 LYS A N 1
ATOM 902 C CA . LYS A 1 115 ? -1.216 23.599 11.082 1.00 65.75 115 LYS A CA 1
ATOM 903 C C . LYS A 1 115 ? -0.229 23.152 9.992 1.00 65.75 115 LYS A C 1
ATOM 905 O O . LYS A 1 115 ? -0.659 22.985 8.858 1.00 65.75 115 LYS A O 1
ATOM 910 N N . GLU A 1 116 ? 1.056 22.958 10.296 1.00 70.19 116 GLU A N 1
ATOM 911 C CA . GLU A 1 116 ? 2.063 22.549 9.297 1.00 70.19 116 GLU A CA 1
ATOM 912 C C . GLU A 1 116 ? 1.864 21.089 8.879 1.00 70.19 116 GLU A C 1
ATOM 914 O O . GLU A 1 116 ? 1.796 20.787 7.688 1.00 70.19 116 GLU A O 1
ATOM 919 N N . THR A 1 117 ? 1.674 20.192 9.853 1.00 72.75 117 THR A N 1
ATOM 920 C CA . THR A 1 117 ? 1.362 18.778 9.598 1.00 72.75 117 THR A CA 1
ATOM 921 C C . THR A 1 117 ? 0.036 18.635 8.855 1.00 72.75 117 THR A C 1
ATOM 923 O O . THR A 1 117 ? -0.036 17.902 7.872 1.00 72.75 117 THR A O 1
ATOM 926 N N . SER A 1 118 ? -0.993 19.386 9.260 1.00 77.19 118 SER A N 1
ATOM 927 C CA . SER A 1 118 ? -2.282 19.404 8.562 1.00 77.19 118 SER A CA 1
ATOM 928 C C . SER A 1 118 ? -2.164 19.917 7.123 1.00 77.19 118 SER A C 1
ATOM 930 O O . SER A 1 118 ? -2.874 19.415 6.257 1.00 77.19 118 SER A O 1
ATOM 932 N N . GLY A 1 119 ? -1.290 20.893 6.853 1.00 84.19 119 GLY A N 1
ATOM 933 C CA . GLY A 1 119 ? -1.056 21.404 5.501 1.00 84.19 119 GLY A CA 1
ATOM 934 C C . GLY A 1 119 ? -0.382 20.374 4.593 1.00 84.19 119 GLY A C 1
ATOM 935 O O . GLY A 1 119 ? -0.825 20.164 3.468 1.00 84.19 119 GLY A O 1
ATOM 936 N N . ILE A 1 120 ? 0.650 19.685 5.095 1.00 86.44 120 ILE A N 1
ATOM 937 C CA . ILE A 1 120 ? 1.342 18.622 4.347 1.00 86.44 120 ILE A CA 1
ATOM 938 C C . ILE A 1 120 ? 0.399 17.450 4.065 1.00 86.44 120 ILE A C 1
ATOM 940 O O . ILE A 1 120 ? 0.385 16.946 2.945 1.00 86.44 120 ILE A O 1
ATOM 944 N N . LEU A 1 121 ? -0.408 17.036 5.047 1.00 88.50 121 LEU A N 1
ATOM 945 C CA . LEU A 1 121 ? -1.393 15.973 4.845 1.00 88.50 121 LEU A CA 1
ATOM 946 C C . LEU A 1 121 ? -2.428 16.360 3.785 1.00 88.50 121 LEU A C 1
ATOM 948 O O . LEU A 1 121 ? -2.662 15.567 2.884 1.00 88.50 121 LEU A O 1
ATOM 952 N N . GLY A 1 122 ? -2.945 17.593 3.809 1.00 89.69 122 GLY A N 1
ATOM 953 C CA . GLY A 1 122 ? -3.871 18.071 2.777 1.00 89.69 122 GLY A CA 1
ATOM 954 C C . GLY A 1 122 ? -3.268 18.074 1.364 1.00 89.69 122 GLY A C 1
ATOM 955 O O . GLY A 1 122 ? -3.941 17.705 0.405 1.00 89.69 122 GLY A O 1
ATOM 956 N N . LEU A 1 123 ? -1.983 18.423 1.222 1.00 91.62 123 LEU A N 1
ATOM 957 C CA . LEU A 1 123 ? -1.281 18.320 -0.066 1.00 91.62 123 LEU A CA 1
ATOM 958 C C . LEU A 1 123 ? -1.151 16.862 -0.530 1.00 91.62 123 LEU A C 1
ATOM 960 O O . LEU A 1 123 ? -1.394 16.560 -1.695 1.00 91.62 123 LEU A O 1
ATOM 964 N N . LEU A 1 124 ? -0.800 15.951 0.380 1.00 93.12 124 LEU A N 1
ATOM 965 C CA . LEU A 1 124 ? -0.689 14.525 0.067 1.00 93.12 124 LEU A CA 1
ATOM 966 C C . LEU A 1 124 ? -2.052 13.889 -0.248 1.00 93.12 124 LEU A C 1
ATOM 968 O O . LEU A 1 124 ? -2.121 13.014 -1.106 1.00 93.12 124 LEU A O 1
ATOM 972 N N . GLU A 1 125 ? -3.137 14.331 0.391 1.00 93.25 125 GLU A N 1
ATOM 973 C CA . GLU A 1 125 ? -4.511 13.924 0.061 1.00 93.25 125 GLU A CA 1
ATOM 974 C C . GLU A 1 125 ? -4.918 14.380 -1.341 1.00 93.25 125 GLU A C 1
ATOM 976 O O . GLU A 1 125 ? -5.552 13.621 -2.082 1.00 93.25 125 GLU A O 1
ATOM 981 N N . GLN A 1 126 ? -4.542 15.604 -1.723 1.00 94.25 126 GLN A N 1
ATOM 982 C CA . GLN A 1 126 ? -4.773 16.103 -3.073 1.00 94.25 126 GLN A CA 1
ATOM 983 C C . GLN A 1 126 ? -4.000 15.261 -4.096 1.00 94.25 126 GLN A C 1
ATOM 985 O O . GLN A 1 126 ? -4.606 14.768 -5.045 1.00 94.25 126 GLN A O 1
ATOM 990 N N . GLU A 1 127 ? -2.708 15.015 -3.861 1.00 94.38 127 GLU A N 1
ATOM 991 C CA . GLU A 1 127 ? -1.882 14.155 -4.720 1.00 94.38 127 GLU A CA 1
ATOM 992 C C . GLU A 1 127 ? -2.432 12.722 -4.807 1.00 94.38 127 GLU A C 1
ATOM 994 O O . GLU A 1 127 ? -2.460 12.137 -5.889 1.00 94.38 127 GLU A O 1
ATOM 999 N N . TYR A 1 128 ? -2.919 12.157 -3.698 1.00 95.12 128 TYR A N 1
ATOM 1000 C CA . TYR A 1 128 ? -3.578 10.848 -3.693 1.00 95.12 128 TYR A CA 1
ATOM 1001 C C . TYR A 1 128 ? -4.865 10.862 -4.527 1.00 95.12 128 TYR A C 1
ATOM 1003 O O . TYR A 1 128 ? -5.132 9.936 -5.288 1.00 95.12 128 TYR A O 1
ATOM 1011 N N . SER A 1 129 ? -5.652 11.933 -4.429 1.00 94.38 129 SER A N 1
ATOM 1012 C CA . SER A 1 129 ? -6.886 12.099 -5.202 1.00 94.38 129 SER A CA 1
ATOM 1013 C C . SER A 1 129 ? -6.618 12.299 -6.695 1.00 94.38 129 SER A C 1
ATOM 1015 O O . SER A 1 129 ? -7.411 11.857 -7.528 1.00 94.38 129 SER A O 1
ATOM 1017 N N . ASP A 1 130 ? -5.529 12.982 -7.050 1.00 94.12 130 ASP A N 1
ATOM 1018 C CA . ASP A 1 130 ? -5.044 13.099 -8.428 1.00 94.12 130 ASP A CA 1
ATOM 1019 C C . ASP A 1 130 ? -4.571 11.734 -8.948 1.00 94.12 130 ASP A C 1
ATOM 1021 O O . ASP A 1 130 ? -4.962 11.332 -10.042 1.00 94.12 130 ASP A O 1
ATOM 1025 N N . LEU A 1 131 ? -3.828 10.972 -8.137 1.00 93.81 131 LEU A N 1
ATOM 1026 C CA . LEU A 1 131 ? -3.400 9.610 -8.466 1.00 93.81 131 LEU A CA 1
ATOM 1027 C C . LEU A 1 131 ? -4.600 8.686 -8.725 1.00 93.81 131 LEU A C 1
ATOM 1029 O O . LEU A 1 131 ? -4.646 8.027 -9.759 1.00 93.81 131 LEU A O 1
ATOM 1033 N N . CYS A 1 132 ? -5.599 8.672 -7.838 1.00 93.06 132 CYS A N 1
ATOM 1034 C CA . CYS A 1 132 ? -6.820 7.881 -8.018 1.00 93.06 132 CYS A CA 1
ATOM 1035 C C . CYS A 1 132 ? -7.556 8.224 -9.322 1.00 93.06 132 CYS A C 1
ATOM 1037 O O . CYS A 1 132 ? -8.086 7.332 -9.978 1.00 93.06 132 CYS A O 1
ATOM 1039 N N . ARG A 1 133 ? -7.585 9.506 -9.709 1.00 91.81 133 ARG A N 1
ATOM 1040 C CA . ARG A 1 133 ? -8.197 9.946 -10.973 1.00 91.81 133 ARG A CA 1
ATOM 1041 C C . ARG A 1 133 ? -7.366 9.541 -12.189 1.00 91.81 133 ARG A C 1
ATOM 1043 O O . ARG A 1 133 ? -7.943 9.117 -13.185 1.00 91.81 133 ARG A O 1
ATOM 1050 N N . GLY A 1 134 ? -6.041 9.652 -12.100 1.00 88.88 134 GLY A N 1
ATOM 1051 C CA . GLY A 1 134 ? -5.118 9.346 -13.194 1.00 88.88 134 GLY A CA 1
ATOM 1052 C C . GLY A 1 134 ? -5.024 7.858 -13.538 1.00 88.88 134 GLY A C 1
ATOM 1053 O O . GLY A 1 134 ? -4.833 7.518 -14.697 1.00 88.88 134 GLY A O 1
ATOM 1054 N N . LEU A 1 135 ? -5.211 6.959 -12.567 1.00 88.12 135 LEU A N 1
ATOM 1055 C CA . LEU A 1 135 ? -5.143 5.508 -12.801 1.00 88.12 135 LEU A CA 1
ATOM 1056 C C . LEU A 1 135 ? -6.362 4.929 -13.557 1.00 88.12 135 LEU A C 1
ATOM 1058 O O . LEU A 1 135 ? -6.337 3.772 -13.978 1.00 88.12 135 LEU A O 1
ATOM 1062 N N . GLY A 1 136 ? -7.423 5.720 -13.755 1.00 76.56 136 GLY A N 1
ATOM 1063 C CA . GLY A 1 136 ? -8.599 5.325 -14.535 1.00 76.56 136 GLY A CA 1
ATOM 1064 C C . GLY A 1 136 ? -9.453 4.214 -13.901 1.00 76.56 136 GLY A C 1
ATOM 1065 O O . GLY A 1 136 ? -9.315 3.875 -12.729 1.00 76.56 136 GLY A O 1
ATOM 1066 N N . GLN A 1 137 ? -10.394 3.661 -14.680 1.00 67.06 137 GLN A N 1
ATOM 1067 C CA . GLN A 1 137 ? -11.393 2.686 -14.197 1.00 67.06 137 GLN A CA 1
ATOM 1068 C C . GLN A 1 137 ? -10.986 1.210 -14.373 1.00 67.06 137 GLN A C 1
ATOM 1070 O O . GLN A 1 137 ? -11.651 0.329 -13.836 1.00 67.06 137 GLN A O 1
ATOM 1075 N N . ALA A 1 138 ? -9.907 0.918 -15.105 1.00 74.06 138 ALA A N 1
ATOM 1076 C CA . ALA A 1 138 ? -9.475 -0.448 -15.415 1.00 74.06 138 ALA A CA 1
ATOM 1077 C C . ALA A 1 138 ? -8.280 -0.879 -14.545 1.00 74.06 138 ALA A C 1
ATOM 1079 O O . ALA A 1 138 ? -7.199 -1.176 -15.048 1.00 74.06 138 ALA A O 1
ATOM 1080 N N . LEU A 1 139 ? -8.460 -0.879 -13.223 1.00 88.94 139 LEU A N 1
ATOM 1081 C CA . LEU A 1 139 ? -7.454 -1.389 -12.289 1.00 88.94 139 LEU A CA 1
ATOM 1082 C C . LEU A 1 139 ? -7.578 -2.907 -12.133 1.00 88.94 139 LEU A C 1
ATOM 1084 O O . LEU A 1 139 ? -8.680 -3.435 -11.987 1.00 88.94 139 LEU A O 1
ATOM 1088 N N . THR A 1 140 ? -6.443 -3.609 -12.093 1.00 91.94 140 THR A N 1
ATOM 1089 C CA . THR A 1 140 ? -6.434 -4.998 -11.611 1.00 91.94 140 THR A CA 1
ATOM 1090 C C . THR A 1 140 ? -6.759 -5.031 -10.116 1.00 91.94 140 THR A C 1
ATOM 1092 O O . THR A 1 140 ? -6.502 -4.057 -9.400 1.00 91.94 140 THR A O 1
ATOM 1095 N N . ALA A 1 141 ? -7.277 -6.158 -9.622 1.00 91.81 141 ALA A N 1
ATOM 1096 C CA . ALA A 1 141 ? -7.614 -6.316 -8.206 1.00 91.81 141 ALA A CA 1
ATOM 1097 C C . ALA A 1 141 ? -6.398 -6.074 -7.292 1.00 91.81 141 ALA A C 1
ATOM 1099 O O . ALA A 1 141 ? -6.507 -5.435 -6.247 1.00 91.81 141 ALA A O 1
ATOM 1100 N N . GLU A 1 142 ? -5.216 -6.524 -7.710 1.00 92.00 142 GLU A N 1
ATOM 1101 C CA . GLU A 1 142 ? -3.961 -6.329 -6.986 1.00 92.00 142 GLU A CA 1
ATOM 1102 C C . GLU A 1 142 ? -3.574 -4.854 -6.911 1.00 92.00 142 GLU A C 1
ATOM 1104 O O . GLU A 1 142 ? -3.140 -4.373 -5.864 1.00 92.00 142 GLU A O 1
ATOM 1109 N N . THR A 1 143 ? -3.731 -4.133 -8.020 1.00 93.50 143 THR A N 1
ATOM 1110 C CA . THR A 1 143 ? -3.402 -2.708 -8.104 1.00 93.50 143 THR A CA 1
ATOM 1111 C C . THR A 1 143 ? -4.376 -1.879 -7.272 1.00 93.50 143 THR A C 1
ATOM 1113 O O . THR A 1 143 ? -3.957 -0.957 -6.576 1.00 93.50 143 THR A O 1
ATOM 1116 N N . GLU A 1 144 ? -5.657 -2.254 -7.259 1.00 94.25 144 GLU A N 1
ATOM 1117 C CA . GLU A 1 144 ? -6.671 -1.651 -6.393 1.00 94.25 144 GLU A CA 1
ATOM 1118 C C . GLU A 1 144 ? -6.340 -1.858 -4.903 1.00 94.25 144 GLU A C 1
ATOM 1120 O O . GLU A 1 144 ? -6.381 -0.906 -4.124 1.00 94.25 144 GLU A O 1
ATOM 1125 N N . ILE A 1 145 ? -5.924 -3.067 -4.504 1.00 94.94 145 ILE A N 1
ATOM 1126 C CA . ILE A 1 145 ? -5.469 -3.356 -3.131 1.00 94.94 145 ILE A CA 1
ATOM 1127 C C . ILE A 1 145 ? -4.278 -2.471 -2.749 1.00 94.94 145 ILE A C 1
ATOM 1129 O O . ILE A 1 145 ? -4.266 -1.889 -1.661 1.00 94.94 145 ILE A O 1
ATOM 1133 N N . LEU A 1 146 ? -3.284 -2.339 -3.635 1.00 94.25 146 LEU A N 1
ATOM 1134 C CA . LEU A 1 146 ? -2.114 -1.490 -3.396 1.00 94.25 146 LEU A CA 1
ATOM 1135 C C . LEU A 1 146 ? -2.495 -0.008 -3.268 1.00 94.25 146 LEU A C 1
ATOM 1137 O O . LEU A 1 146 ? -1.956 0.686 -2.400 1.00 94.25 146 LEU A O 1
ATOM 1141 N N . LEU A 1 147 ? -3.426 0.468 -4.099 1.00 95.19 147 LEU A N 1
ATOM 1142 C CA . LEU A 1 147 ? -3.927 1.839 -4.059 1.00 95.19 147 LEU A CA 1
ATOM 1143 C C . LEU A 1 147 ? -4.629 2.124 -2.726 1.00 95.19 147 LEU A C 1
ATOM 1145 O O . LEU A 1 147 ? -4.222 3.038 -2.010 1.00 95.19 147 LEU A O 1
ATOM 1149 N N . ILE A 1 148 ? -5.600 1.286 -2.341 1.00 95.25 148 ILE A N 1
ATOM 1150 C CA . ILE A 1 148 ? -6.334 1.424 -1.073 1.00 95.25 148 ILE A CA 1
ATOM 1151 C C . ILE A 1 148 ? -5.373 1.337 0.120 1.00 95.25 148 ILE A C 1
ATOM 1153 O O . ILE A 1 148 ? -5.448 2.154 1.040 1.00 95.25 148 ILE A O 1
ATOM 1157 N N . GLY A 1 149 ? -4.445 0.375 0.110 1.00 94.25 149 GLY A N 1
ATOM 1158 C CA . GLY A 1 149 ? -3.455 0.210 1.175 1.00 94.25 149 GLY A CA 1
ATOM 1159 C C . GLY A 1 149 ? -2.567 1.444 1.347 1.00 94.25 149 GLY A C 1
ATOM 1160 O O . GLY A 1 149 ? -2.278 1.850 2.474 1.00 94.25 149 GLY A O 1
ATOM 1161 N N . THR A 1 150 ? -2.194 2.085 0.239 1.00 93.25 150 THR A N 1
ATOM 1162 C CA . THR A 1 150 ? -1.432 3.339 0.251 1.00 93.25 150 THR A CA 1
ATOM 1163 C C . THR A 1 150 ? -2.267 4.514 0.768 1.00 93.25 150 THR A C 1
ATOM 1165 O O . THR A 1 150 ? -1.748 5.353 1.505 1.00 93.25 150 THR A O 1
ATOM 1168 N N . GLY A 1 151 ? -3.568 4.542 0.465 1.00 93.81 151 GLY A N 1
ATOM 1169 C CA . GLY A 1 151 ? -4.513 5.472 1.080 1.00 93.81 151 GLY A CA 1
ATOM 1170 C C . GLY A 1 151 ? -4.522 5.334 2.602 1.00 93.81 151 GLY A C 1
ATOM 1171 O O . GLY A 1 151 ? -4.248 6.299 3.310 1.00 93.81 151 GLY A O 1
ATOM 1172 N N . ILE A 1 152 ? -4.729 4.125 3.132 1.00 93.00 152 ILE A N 1
ATOM 1173 C CA . ILE A 1 152 ? -4.712 3.885 4.589 1.00 93.00 152 ILE A CA 1
ATOM 1174 C C . ILE A 1 152 ? -3.389 4.351 5.202 1.00 93.00 152 ILE A C 1
ATOM 1176 O O . ILE A 1 152 ? -3.392 5.008 6.240 1.00 93.00 152 ILE A O 1
ATOM 1180 N N . GLN A 1 153 ? -2.261 4.055 4.553 1.00 90.62 153 GLN A N 1
ATOM 1181 C CA . GLN A 1 153 ? -0.944 4.494 5.010 1.00 90.62 153 GLN A CA 1
ATOM 1182 C C . GLN A 1 153 ? -0.839 6.019 5.135 1.00 90.62 153 GLN A C 1
ATOM 1184 O O . GLN A 1 153 ? -0.280 6.496 6.120 1.00 90.62 153 GLN A O 1
ATOM 1189 N N . LEU A 1 154 ? -1.389 6.780 4.185 1.00 91.88 154 LEU A N 1
ATOM 1190 C CA . LEU A 1 154 ? -1.481 8.237 4.283 1.00 91.88 154 LEU A CA 1
ATOM 1191 C C . LEU A 1 154 ? -2.358 8.661 5.471 1.00 91.88 154 LEU A C 1
ATOM 1193 O O . LEU A 1 154 ? -1.941 9.450 6.317 1.00 91.88 154 LEU A O 1
ATOM 1197 N N . TYR A 1 155 ? -3.573 8.129 5.559 1.00 90.38 155 TYR A N 1
ATOM 1198 C CA . TYR A 1 155 ? -4.550 8.602 6.536 1.00 90.38 155 TYR A CA 1
ATOM 1199 C C . TYR A 1 155 ? -4.225 8.202 7.983 1.00 90.38 155 TYR A C 1
ATOM 1201 O O . TYR A 1 155 ? -4.613 8.903 8.918 1.00 90.38 155 TYR A O 1
ATOM 1209 N N . VAL A 1 156 ? -3.452 7.133 8.198 1.00 88.69 156 VAL A N 1
ATOM 1210 C CA . VAL A 1 156 ? -2.933 6.752 9.525 1.00 88.69 156 VAL A CA 1
ATOM 1211 C C . VAL A 1 156 ? -2.159 7.898 10.177 1.00 88.69 156 VAL A C 1
ATOM 1213 O O . VAL A 1 156 ? -2.181 8.033 11.400 1.00 88.69 156 VAL A O 1
ATOM 1216 N N . PHE A 1 157 ? -1.532 8.779 9.397 1.00 87.88 157 PHE A N 1
ATOM 1217 C CA . PHE A 1 157 ? -0.809 9.923 9.940 1.00 87.88 157 PHE A CA 1
ATOM 1218 C C . PHE A 1 157 ? -1.710 10.964 10.626 1.00 87.88 157 PHE A C 1
ATOM 1220 O O . PHE A 1 157 ? -1.228 11.675 11.509 1.00 87.88 157 PHE A O 1
ATOM 1227 N N . TYR A 1 158 ? -3.020 10.997 10.350 1.00 88.12 158 TYR A N 1
ATOM 1228 C CA . TYR A 1 158 ? -3.970 11.811 11.123 1.00 88.12 158 TYR A CA 1
ATOM 1229 C C . TYR A 1 158 ? -4.124 11.347 12.578 1.00 88.12 158 TYR A C 1
ATOM 1231 O O . TYR A 1 158 ? -4.527 12.139 13.434 1.00 88.12 158 TYR A O 1
ATOM 1239 N N . LEU A 1 159 ? -3.766 10.095 12.902 1.00 86.94 159 LEU A N 1
ATOM 1240 C CA . LEU A 1 159 ? -3.703 9.641 14.296 1.00 86.94 159 LEU A CA 1
ATOM 1241 C C . LEU A 1 159 ? -2.595 10.353 15.077 1.00 86.94 159 LEU A C 1
ATOM 1243 O O . LEU A 1 159 ? -2.684 10.441 16.301 1.00 86.94 159 LEU A O 1
ATOM 1247 N N . LEU A 1 160 ? -1.571 10.849 14.378 1.00 80.94 160 LEU A N 1
ATOM 1248 C CA . LEU A 1 160 ? -0.442 11.551 14.977 1.00 80.94 160 LEU A CA 1
ATOM 1249 C C . LEU A 1 160 ? -0.678 13.064 15.094 1.00 80.94 160 LEU A C 1
ATOM 1251 O O . LEU A 1 160 ? 0.027 13.726 15.854 1.00 80.94 160 LEU A O 1
ATOM 1255 N N . ASP A 1 161 ? -1.664 13.616 14.379 1.00 78.62 161 ASP A N 1
ATOM 1256 C CA . ASP A 1 161 ? -2.123 14.986 14.610 1.00 78.62 161 ASP A CA 1
ATOM 1257 C C . ASP A 1 161 ? -2.891 15.044 15.938 1.00 78.62 161 ASP A C 1
ATOM 1259 O O . ASP A 1 161 ? -3.853 14.306 16.161 1.00 78.62 161 ASP A O 1
ATOM 1263 N N . THR A 1 162 ? -2.447 15.917 16.840 1.00 73.19 162 THR A N 1
ATOM 1264 C CA . THR A 1 162 ? -3.080 16.154 18.146 1.00 73.19 162 THR A CA 1
ATOM 1265 C C . THR A 1 162 ? -4.121 17.273 18.097 1.00 73.19 162 THR A C 1
ATOM 1267 O O . THR A 1 162 ? -4.823 17.506 19.083 1.00 73.19 162 THR A O 1
ATOM 1270 N N . GLY A 1 163 ? -4.250 17.959 16.958 1.00 71.81 163 GLY A N 1
ATOM 1271 C CA . GLY A 1 163 ? -5.288 18.953 16.729 1.00 71.81 163 GLY A CA 1
ATOM 1272 C C . GLY A 1 163 ? -6.694 18.347 16.711 1.00 71.81 163 GLY A C 1
ATOM 1273 O O . GLY A 1 163 ? -6.898 17.174 16.414 1.00 71.81 163 GLY A O 1
ATOM 1274 N N . GLN A 1 164 ? -7.700 19.174 16.992 1.00 75.81 164 GLN A N 1
ATOM 1275 C CA . GLN A 1 164 ? -9.121 18.810 16.875 1.00 75.81 164 GLN A CA 1
ATOM 1276 C C . GLN A 1 164 ? -9.741 19.394 15.597 1.00 75.81 164 GLN A C 1
ATOM 1278 O O . GLN A 1 164 ? -10.863 19.896 15.599 1.00 75.81 164 GLN A O 1
ATOM 1283 N N . SER A 1 165 ? -8.977 19.394 14.502 1.00 84.06 165 SER A N 1
ATOM 1284 C CA . SER A 1 165 ? -9.421 19.964 13.231 1.00 84.06 165 SER A CA 1
ATOM 1285 C C . SER A 1 165 ? -10.522 19.109 12.587 1.00 84.06 165 SER A C 1
ATOM 1287 O O . SER A 1 165 ? -10.561 17.883 12.731 1.00 84.06 165 SER A O 1
ATOM 1289 N N . LEU A 1 166 ? -11.418 19.752 11.830 1.00 87.06 166 LEU A N 1
ATOM 1290 C CA . LEU A 1 166 ? -12.425 19.041 11.035 1.00 87.06 166 LEU A CA 1
ATOM 1291 C C . LEU A 1 166 ? -11.766 18.130 9.987 1.00 87.06 166 LEU A C 1
ATOM 1293 O O . LEU A 1 166 ? -12.232 17.015 9.777 1.00 87.06 166 LEU A O 1
ATOM 1297 N N . ALA A 1 167 ? -10.658 18.579 9.388 1.00 86.06 167 ALA A N 1
ATOM 1298 C CA . ALA A 1 167 ? -9.881 17.802 8.425 1.00 86.06 167 ALA A CA 1
ATOM 1299 C C . ALA A 1 167 ? -9.397 16.476 9.028 1.00 86.06 167 ALA A C 1
ATOM 1301 O O . ALA A 1 167 ? -9.620 15.423 8.442 1.00 86.06 167 ALA A O 1
ATOM 1302 N N . ARG A 1 168 ? -8.848 16.504 10.250 1.00 88.12 168 ARG A N 1
ATOM 1303 C CA . ARG A 1 168 ? -8.444 15.288 10.965 1.00 88.12 168 ARG A CA 1
ATOM 1304 C C . ARG A 1 168 ? -9.614 14.340 11.182 1.00 88.12 168 ARG A C 1
ATOM 1306 O O . ARG A 1 168 ? -9.487 13.144 10.950 1.00 88.12 168 ARG A O 1
ATOM 1313 N N . LYS A 1 169 ? -10.759 14.865 11.622 1.00 91.56 169 LYS A N 1
ATOM 1314 C CA . LYS A 1 169 ? -11.966 14.057 11.823 1.00 91.56 169 LYS A CA 1
ATOM 1315 C C . LYS A 1 169 ? -12.397 13.372 10.522 1.00 91.56 169 LYS A C 1
ATOM 1317 O O . LYS A 1 169 ? -12.634 12.171 10.534 1.00 91.56 169 LYS A O 1
ATOM 1322 N N . ILE A 1 170 ? -12.476 14.119 9.421 1.00 91.12 170 ILE A N 1
ATOM 1323 C CA . ILE A 1 170 ? -12.847 13.581 8.105 1.00 91.12 170 ILE A CA 1
ATOM 1324 C C . ILE A 1 170 ? -11.832 12.528 7.648 1.00 91.12 170 ILE A C 1
ATOM 1326 O O . ILE A 1 170 ? -12.238 11.435 7.265 1.00 91.12 170 ILE A O 1
ATOM 1330 N N . GLY A 1 171 ? -10.533 12.814 7.761 1.00 90.62 171 GLY A N 1
ATOM 1331 C CA . GLY A 1 171 ? -9.469 11.890 7.370 1.00 90.62 171 GLY A CA 1
ATOM 1332 C C . GLY A 1 171 ? -9.497 10.579 8.159 1.00 90.62 171 GLY A C 1
ATOM 1333 O O . GLY A 1 171 ? -9.375 9.506 7.574 1.00 90.62 171 GLY A O 1
ATOM 1334 N N . LEU A 1 172 ? -9.733 10.634 9.475 1.00 93.31 172 LEU A N 1
ATOM 1335 C CA . LEU A 1 172 ? -9.839 9.433 10.310 1.00 93.31 172 LEU A CA 1
ATOM 1336 C C . LEU A 1 172 ? -11.062 8.578 9.953 1.00 93.31 172 LEU A C 1
ATOM 1338 O O . LEU A 1 172 ? -10.937 7.360 9.842 1.00 93.31 172 LEU A O 1
ATOM 1342 N N . LEU A 1 173 ? -12.225 9.202 9.743 1.00 93.50 173 LEU A N 1
ATOM 1343 C CA . LEU A 1 173 ? -13.435 8.483 9.332 1.00 93.50 173 LEU A CA 1
ATOM 1344 C C . LEU A 1 173 ? -13.267 7.865 7.936 1.00 93.50 173 LEU A C 1
ATOM 1346 O O . LEU A 1 173 ? -13.574 6.692 7.748 1.00 93.50 173 LEU A O 1
ATOM 1350 N N . GLY A 1 174 ? -12.683 8.606 6.991 1.00 91.62 174 GLY A N 1
ATOM 1351 C CA . GLY A 1 174 ? -12.361 8.087 5.661 1.00 91.62 174 GLY A CA 1
ATOM 1352 C C . GLY A 1 174 ? -11.402 6.895 5.711 1.00 91.62 174 GLY A C 1
ATOM 1353 O O . GLY A 1 174 ? -11.635 5.888 5.045 1.00 91.62 174 GLY A O 1
ATOM 1354 N N . ALA A 1 175 ? -10.361 6.945 6.550 1.00 93.12 175 ALA A N 1
ATOM 1355 C CA . ALA A 1 175 ? -9.455 5.808 6.724 1.00 93.12 175 ALA A CA 1
ATOM 1356 C C . ALA A 1 175 ? -10.131 4.568 7.308 1.00 93.12 175 ALA A C 1
ATOM 1358 O O . ALA A 1 175 ? -9.727 3.454 6.980 1.00 93.12 175 ALA A O 1
ATOM 1359 N N . PHE A 1 176 ? -11.142 4.738 8.160 1.00 95.81 176 PHE A N 1
ATOM 1360 C CA . PHE A 1 176 ? -11.903 3.612 8.693 1.00 95.81 176 PHE A CA 1
ATOM 1361 C C . PHE A 1 176 ? -12.631 2.865 7.572 1.00 95.81 176 PHE A C 1
ATOM 1363 O O . PHE A 1 176 ? -12.564 1.637 7.486 1.00 95.81 176 PHE A O 1
ATOM 1370 N N . ASP A 1 177 ? -13.263 3.603 6.662 1.00 94.50 177 ASP A N 1
ATOM 1371 C CA . ASP A 1 177 ? -13.925 3.013 5.500 1.00 94.50 177 ASP A CA 1
ATOM 1372 C C . ASP A 1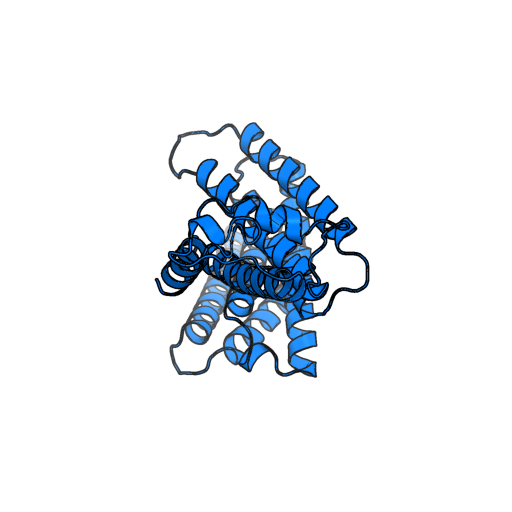 177 ? -12.922 2.429 4.496 1.00 94.50 177 ASP A C 1
ATOM 1374 O O . ASP A 1 177 ? -13.162 1.341 3.960 1.00 94.50 177 ASP A O 1
ATOM 1378 N N . PHE A 1 178 ? -11.759 3.063 4.303 1.00 94.75 178 PHE A N 1
ATOM 1379 C CA . PHE A 1 178 ? -10.669 2.467 3.525 1.00 94.75 178 PHE A CA 1
ATOM 1380 C C . PHE A 1 178 ? -10.170 1.157 4.146 1.00 94.75 178 PHE A C 1
ATOM 1382 O O . PHE A 1 178 ? -9.982 0.184 3.419 1.00 94.75 178 PHE A O 1
ATOM 1389 N N . ALA A 1 179 ? -10.002 1.093 5.470 1.00 97.62 179 ALA A N 1
ATOM 1390 C CA . ALA A 1 179 ? -9.565 -0.109 6.180 1.00 97.62 179 ALA A CA 1
ATOM 1391 C C . ALA A 1 179 ? -10.533 -1.279 5.966 1.00 97.62 179 ALA A C 1
ATOM 1393 O O . ALA A 1 179 ? -10.100 -2.370 5.587 1.00 97.62 179 ALA A O 1
ATOM 1394 N N . LYS A 1 180 ? -11.843 -1.042 6.116 1.00 97.69 180 LYS A N 1
ATOM 1395 C CA . LYS A 1 180 ? -12.872 -2.045 5.798 1.00 97.69 180 LYS A CA 1
ATOM 1396 C C . LYS A 1 180 ? -12.812 -2.463 4.326 1.00 97.69 180 LYS A C 1
ATOM 1398 O O . LYS A 1 180 ? -12.821 -3.654 4.022 1.00 97.69 180 LYS A O 1
ATOM 1403 N N . SER A 1 181 ? -12.705 -1.495 3.417 1.00 96.88 181 SER A N 1
ATOM 1404 C CA . SER A 1 181 ? -12.668 -1.745 1.971 1.00 96.88 181 SER A CA 1
ATOM 1405 C C . SER A 1 181 ? -11.462 -2.591 1.560 1.00 96.88 181 SER A C 1
ATOM 1407 O O . SER A 1 181 ? -11.618 -3.541 0.796 1.00 96.88 181 SER A O 1
ATOM 1409 N N . LEU A 1 182 ? -10.280 -2.309 2.115 1.00 97.62 182 LEU A N 1
ATOM 1410 C CA . LEU A 1 182 ? -9.069 -3.094 1.885 1.00 97.62 182 LEU A CA 1
ATOM 1411 C C . LEU A 1 182 ? -9.261 -4.550 2.310 1.00 97.62 182 LEU A C 1
ATOM 1413 O O . LEU A 1 182 ? -8.938 -5.462 1.552 1.00 97.62 182 LEU A O 1
ATOM 1417 N N . ILE A 1 183 ? -9.772 -4.766 3.524 1.00 98.12 183 ILE A N 1
ATOM 1418 C CA . ILE A 1 183 ? -9.968 -6.112 4.069 1.00 98.12 183 ILE A CA 1
ATOM 1419 C C . ILE A 1 183 ? -10.971 -6.890 3.211 1.00 98.12 183 ILE A C 1
ATOM 1421 O O . ILE A 1 183 ? -10.716 -8.045 2.872 1.00 98.12 183 ILE A O 1
ATOM 1425 N N . ASN A 1 184 ? -12.064 -6.248 2.793 1.00 97.44 184 ASN A N 1
ATOM 1426 C CA . ASN A 1 184 ? -13.056 -6.857 1.909 1.00 97.44 184 ASN A CA 1
ATOM 1427 C C . ASN A 1 184 ? -12.456 -7.227 0.545 1.00 97.44 184 ASN A C 1
ATOM 1429 O O . ASN A 1 184 ? -12.697 -8.325 0.049 1.00 97.44 184 ASN A O 1
ATOM 1433 N N . LYS A 1 185 ? -11.637 -6.353 -0.053 1.00 96.44 185 LYS A N 1
ATOM 1434 C CA . LYS A 1 185 ? -10.960 -6.632 -1.331 1.00 96.44 185 LYS A CA 1
ATOM 1435 C C . LYS A 1 185 ? -9.956 -7.775 -1.215 1.00 96.44 185 LYS A C 1
ATOM 1437 O O . LYS A 1 185 ? -9.944 -8.659 -2.068 1.00 96.44 185 LYS A O 1
ATOM 1442 N N . LEU A 1 186 ? -9.174 -7.810 -0.135 1.00 97.12 186 LEU A N 1
ATOM 1443 C CA . LEU A 1 186 ? -8.274 -8.928 0.156 1.00 97.12 186 LEU A CA 1
ATOM 1444 C C . LEU A 1 186 ? -9.043 -10.243 0.319 1.00 97.12 186 LEU A C 1
ATOM 1446 O O . LEU A 1 186 ? -8.631 -11.253 -0.239 1.00 97.12 186 LEU A O 1
ATOM 1450 N N . GLN A 1 187 ? -10.173 -10.232 1.029 1.00 97.38 187 GLN A N 1
ATOM 1451 C CA . GLN A 1 187 ? -11.021 -11.413 1.191 1.00 97.38 187 GLN A CA 1
ATOM 1452 C C . GLN A 1 187 ? -11.599 -11.896 -0.146 1.00 97.38 187 GLN A C 1
ATOM 1454 O O . GLN A 1 187 ? -11.590 -13.094 -0.417 1.00 97.38 187 GLN A O 1
ATOM 1459 N N . GLN A 1 188 ? -12.089 -10.984 -0.989 1.00 96.25 188 GLN A N 1
ATOM 1460 C CA . GLN A 1 188 ? -12.629 -11.315 -2.313 1.00 96.25 188 GLN A CA 1
ATOM 1461 C C . GLN A 1 188 ? -11.561 -11.929 -3.226 1.00 96.25 188 GLN A C 1
ATOM 1463 O O . GLN A 1 188 ? -11.812 -12.939 -3.889 1.00 96.25 188 GLN A O 1
ATOM 1468 N N . LEU A 1 189 ? -10.359 -11.348 -3.236 1.00 95.12 189 LEU A N 1
ATOM 1469 C CA . LEU A 1 189 ? -9.250 -11.870 -4.029 1.00 95.12 189 LEU A CA 1
ATOM 1470 C C . LEU A 1 189 ? -8.750 -13.217 -3.484 1.00 95.12 189 LEU A C 1
ATOM 1472 O O . LEU A 1 189 ? -8.456 -14.126 -4.254 1.00 95.12 189 LEU A O 1
ATOM 1476 N N . ASP A 1 190 ? -8.718 -13.398 -2.164 1.00 95.94 190 ASP A N 1
ATOM 1477 C CA . ASP A 1 190 ? -8.350 -14.680 -1.553 1.00 95.94 190 ASP A CA 1
ATOM 1478 C C . ASP A 1 190 ? -9.366 -15.789 -1.840 1.00 95.94 190 ASP A C 1
ATOM 1480 O O . ASP A 1 190 ? -8.981 -16.922 -2.121 1.00 95.94 190 ASP A O 1
ATOM 1484 N N . ALA A 1 191 ? -10.659 -15.462 -1.829 1.00 95.19 191 ALA A N 1
ATOM 1485 C CA . ALA A 1 191 ? -11.722 -16.416 -2.128 1.00 95.19 191 ALA A CA 1
ATOM 1486 C C . ALA A 1 191 ? -11.674 -16.926 -3.578 1.00 95.19 191 ALA A C 1
ATOM 1488 O O . ALA A 1 191 ? -12.118 -18.040 -3.849 1.00 95.19 191 ALA A O 1
ATOM 1489 N N . THR A 1 192 ? -11.150 -16.120 -4.504 1.00 93.62 192 THR A N 1
ATOM 1490 C CA . THR A 1 192 ? -11.097 -16.450 -5.936 1.00 93.62 192 THR A CA 1
ATOM 1491 C C . THR A 1 192 ? -9.759 -17.043 -6.368 1.00 93.62 192 THR A C 1
ATOM 1493 O O . THR A 1 192 ? -9.746 -17.940 -7.207 1.00 93.62 192 THR A O 1
ATOM 1496 N N . ALA A 1 193 ? -8.647 -16.575 -5.796 1.00 92.44 193 ALA A N 1
ATOM 1497 C CA . ALA A 1 193 ? -7.299 -16.892 -6.271 1.00 92.44 193 ALA A CA 1
ATOM 1498 C C . ALA A 1 193 ? -6.370 -17.499 -5.205 1.00 92.44 193 ALA A C 1
ATOM 1500 O O . ALA A 1 193 ? -5.200 -17.731 -5.498 1.00 92.44 193 ALA A O 1
ATOM 1501 N N . ASP A 1 194 ? -6.846 -17.738 -3.975 1.00 91.69 194 ASP A N 1
ATOM 1502 C CA . ASP A 1 194 ? -6.009 -18.198 -2.849 1.00 91.69 194 ASP A CA 1
ATOM 1503 C C . ASP A 1 194 ? -4.792 -17.276 -2.619 1.00 91.69 194 ASP A C 1
ATOM 1505 O O . ASP A 1 194 ? -3.693 -17.713 -2.261 1.00 91.69 194 ASP A O 1
ATOM 1509 N N . ILE A 1 195 ? -4.980 -15.975 -2.893 1.00 91.50 195 ILE A N 1
ATOM 1510 C CA . ILE A 1 195 ? -3.876 -15.026 -3.031 1.00 91.50 195 ILE A CA 1
ATOM 1511 C C . ILE A 1 195 ? -3.070 -14.901 -1.745 1.00 91.50 195 ILE A C 1
ATOM 1513 O O . ILE A 1 195 ? -1.867 -14.684 -1.816 1.00 91.50 195 ILE A O 1
ATOM 1517 N N . ILE A 1 196 ? -3.684 -15.060 -0.566 1.00 93.00 196 ILE A N 1
ATOM 1518 C CA . ILE A 1 196 ? -3.006 -14.808 0.709 1.00 93.00 196 ILE A CA 1
ATOM 1519 C C . ILE A 1 196 ? -1.807 -15.739 0.897 1.00 93.00 196 ILE A C 1
ATOM 1521 O O . ILE A 1 196 ? -0.775 -15.284 1.389 1.00 93.00 196 ILE A O 1
ATOM 1525 N N . LYS A 1 197 ? -1.891 -16.992 0.430 1.00 88.69 197 LYS A N 1
ATOM 1526 C CA . LYS A 1 197 ? -0.789 -17.964 0.529 1.00 88.69 197 LYS A CA 1
ATOM 1527 C C . LYS A 1 197 ? 0.428 -17.600 -0.318 1.00 88.69 197 LYS A C 1
ATOM 1529 O O . LYS A 1 197 ? 1.542 -17.988 0.021 1.00 88.69 197 LYS A O 1
ATOM 1534 N N . TYR A 1 198 ? 0.213 -16.878 -1.413 1.00 88.88 198 TYR A N 1
ATOM 1535 C CA . TYR A 1 198 ? 1.246 -16.530 -2.395 1.00 88.88 198 TYR A CA 1
ATOM 1536 C C . TYR A 1 198 ? 1.535 -15.026 -2.438 1.00 88.88 198 TYR A C 1
ATOM 1538 O O . TYR A 1 198 ? 2.343 -14.562 -3.243 1.00 88.88 198 TYR A O 1
ATOM 1546 N N . SER A 1 199 ? 0.854 -14.255 -1.591 1.00 86.94 199 SER A N 1
ATOM 1547 C CA . SER A 1 199 ? 0.869 -12.802 -1.650 1.00 86.94 199 SER A CA 1
ATOM 1548 C C . SER A 1 199 ? 2.219 -12.226 -1.228 1.00 86.94 199 SER A C 1
ATOM 1550 O O . SER A 1 199 ? 2.909 -12.776 -0.361 1.00 86.94 199 SER A O 1
ATOM 1552 N N . PRO A 1 200 ? 2.594 -11.061 -1.780 1.00 88.81 200 PRO A N 1
ATOM 1553 C CA . PRO A 1 200 ? 3.695 -10.292 -1.239 1.00 88.81 200 PRO A CA 1
ATOM 1554 C C . PRO A 1 200 ? 3.443 -9.946 0.231 1.00 88.81 200 PRO A C 1
ATOM 1556 O O . PRO A 1 200 ? 2.331 -9.608 0.640 1.00 88.81 200 PRO A O 1
ATOM 1559 N N . PHE A 1 201 ? 4.514 -9.917 1.020 1.00 88.81 201 PHE A N 1
ATOM 1560 C CA . PHE A 1 201 ? 4.457 -9.596 2.448 1.00 88.81 201 PHE A CA 1
ATOM 1561 C C . PHE A 1 201 ? 3.844 -8.210 2.761 1.00 88.81 201 PHE A C 1
ATOM 1563 O O . PHE A 1 201 ? 3.409 -7.947 3.885 1.00 88.81 201 PHE A O 1
ATOM 1570 N N . SER A 1 202 ? 3.765 -7.316 1.771 1.00 89.44 202 SER A N 1
ATOM 1571 C CA . SER A 1 202 ? 3.061 -6.038 1.884 1.00 89.44 202 SER A CA 1
ATOM 1572 C C . SER A 1 202 ? 1.564 -6.206 2.171 1.00 89.44 202 SER A C 1
ATOM 1574 O O . SER A 1 202 ? 1.026 -5.421 2.945 1.00 89.44 202 SER A O 1
ATOM 1576 N N . TYR A 1 203 ? 0.894 -7.240 1.647 1.00 93.94 203 TYR A N 1
ATOM 1577 C CA . TYR A 1 203 ? -0.542 -7.463 1.882 1.00 93.94 203 TYR A CA 1
ATOM 1578 C C . TYR A 1 203 ? -0.817 -7.786 3.348 1.00 93.94 203 TYR A C 1
ATOM 1580 O O . TYR A 1 203 ? -1.700 -7.192 3.966 1.00 93.94 203 TYR A O 1
ATOM 1588 N N . PHE A 1 204 ? 0.015 -8.648 3.938 1.00 93.81 204 PHE A N 1
ATOM 1589 C CA . PHE A 1 204 ? 0.003 -8.917 5.375 1.00 93.81 204 PHE A CA 1
ATOM 1590 C C . PHE A 1 204 ? 0.141 -7.621 6.196 1.00 93.81 204 PHE A C 1
ATOM 1592 O O . PHE A 1 204 ? -0.601 -7.397 7.157 1.00 93.81 204 PHE A O 1
ATOM 1599 N N . ARG A 1 205 ? 1.061 -6.731 5.805 1.00 93.06 205 ARG A N 1
ATOM 1600 C CA . ARG A 1 205 ? 1.291 -5.453 6.498 1.00 93.06 205 ARG A CA 1
ATOM 1601 C C . ARG A 1 205 ? 0.123 -4.488 6.352 1.00 93.06 205 ARG A C 1
ATOM 1603 O O . ARG A 1 205 ? -0.264 -3.878 7.345 1.00 93.06 205 ARG A O 1
ATOM 1610 N N . MET A 1 206 ? -0.462 -4.390 5.163 1.00 94.94 206 MET A N 1
ATOM 1611 C CA . MET A 1 206 ? -1.640 -3.562 4.901 1.00 94.94 206 MET A CA 1
ATOM 1612 C C . MET A 1 206 ? -2.857 -4.058 5.698 1.00 94.94 206 MET A C 1
ATOM 1614 O O . MET A 1 206 ? -3.510 -3.260 6.365 1.00 94.94 206 MET A O 1
ATOM 1618 N N . ALA A 1 207 ? -3.112 -5.372 5.721 1.00 96.62 207 ALA A N 1
ATOM 1619 C CA . ALA A 1 207 ? -4.183 -5.970 6.523 1.00 96.62 207 ALA A CA 1
ATOM 1620 C C . ALA A 1 207 ? -3.975 -5.742 8.029 1.00 96.62 207 ALA A C 1
ATOM 1622 O O . ALA A 1 207 ? -4.913 -5.400 8.747 1.00 96.62 207 ALA A O 1
ATOM 1623 N N . THR A 1 208 ? -2.732 -5.874 8.503 1.00 96.62 208 THR A N 1
ATOM 1624 C CA . THR A 1 208 ? -2.372 -5.584 9.899 1.00 96.62 208 THR A CA 1
ATOM 1625 C C . THR A 1 208 ? -2.623 -4.115 10.243 1.00 96.62 208 THR A C 1
ATOM 1627 O O . THR A 1 208 ? -3.201 -3.819 11.286 1.00 96.62 208 THR A O 1
ATOM 1630 N N . LEU A 1 209 ? -2.215 -3.193 9.365 1.00 95.44 209 LEU A N 1
ATOM 1631 C CA . LEU A 1 209 ? -2.420 -1.758 9.552 1.00 95.44 209 LEU A CA 1
ATOM 1632 C C . LEU A 1 209 ? -3.912 -1.405 9.600 1.00 95.44 209 LEU A C 1
ATOM 1634 O O . LEU A 1 209 ? -4.331 -0.673 10.493 1.00 95.44 209 LEU A O 1
ATOM 1638 N N . ALA A 1 210 ? -4.714 -1.970 8.697 1.00 97.62 210 ALA A N 1
ATOM 1639 C CA . ALA A 1 210 ? -6.163 -1.795 8.681 1.00 97.62 210 ALA A CA 1
ATOM 1640 C C . ALA A 1 210 ? -6.825 -2.316 9.967 1.00 97.62 210 ALA A C 1
ATOM 1642 O O . ALA A 1 210 ? -7.628 -1.606 10.571 1.00 97.62 210 ALA A O 1
ATOM 1643 N N . ALA A 1 211 ? -6.448 -3.513 10.430 1.00 97.75 211 ALA A N 1
ATOM 1644 C CA . ALA A 1 211 ? -6.975 -4.089 11.667 1.00 97.75 211 ALA A CA 1
ATOM 1645 C C . ALA A 1 211 ? -6.638 -3.230 12.898 1.00 97.75 211 ALA A C 1
ATOM 1647 O O . ALA A 1 211 ? -7.512 -2.957 13.720 1.00 97.75 211 ALA A O 1
ATOM 1648 N N . LEU A 1 212 ? -5.391 -2.756 13.007 1.00 96.25 212 LEU A N 1
ATOM 1649 C CA . LEU A 1 212 ? -4.975 -1.844 14.078 1.00 96.25 212 LEU A CA 1
ATOM 1650 C C . LEU A 1 212 ? -5.709 -0.503 14.014 1.00 96.25 212 LEU A C 1
ATOM 1652 O O . LEU A 1 212 ? -6.049 0.053 15.056 1.00 96.25 212 LEU A O 1
ATOM 1656 N N . PHE A 1 213 ? -5.955 0.021 12.812 1.00 96.06 213 PHE A N 1
ATOM 1657 C CA . PHE A 1 213 ? -6.672 1.279 12.639 1.00 96.06 213 PHE A CA 1
ATOM 1658 C C . PHE A 1 213 ? -8.131 1.169 13.098 1.00 96.06 213 PHE A C 1
ATOM 1660 O O . PHE A 1 213 ? -8.598 2.026 13.847 1.00 96.06 213 PHE A O 1
ATOM 1667 N N . ILE A 1 214 ? -8.824 0.093 12.706 1.00 96.44 214 ILE A N 1
ATOM 1668 C CA . ILE A 1 214 ? -10.195 -0.202 13.150 1.00 96.44 214 ILE A CA 1
ATOM 1669 C C . ILE A 1 214 ? -10.246 -0.293 14.676 1.00 96.44 214 ILE A C 1
ATOM 1671 O O . ILE A 1 214 ? -11.002 0.445 15.306 1.00 96.44 214 ILE A O 1
ATOM 1675 N N . LEU A 1 215 ? -9.376 -1.120 15.265 1.00 94.44 215 LEU A N 1
ATOM 1676 C CA . LEU A 1 215 ? -9.244 -1.263 16.715 1.00 94.44 215 LEU A CA 1
ATOM 1677 C C . LEU A 1 215 ? -9.053 0.106 17.391 1.00 94.44 215 LEU A C 1
ATOM 1679 O O . LEU A 1 215 ? -9.750 0.450 18.344 1.00 94.44 215 LEU A O 1
ATOM 1683 N N . ARG A 1 216 ? -8.132 0.924 16.865 1.00 93.56 216 ARG A N 1
ATOM 1684 C CA . ARG A 1 216 ? -7.804 2.227 17.446 1.00 93.56 216 ARG A CA 1
ATOM 1685 C C . ARG A 1 216 ? -8.973 3.208 17.407 1.00 93.56 216 ARG A C 1
ATOM 1687 O O . ARG A 1 216 ? -9.135 3.959 18.367 1.00 93.56 216 ARG A O 1
ATOM 1694 N N . LEU A 1 217 ? -9.747 3.252 16.322 1.00 93.38 217 LEU A N 1
ATOM 1695 C CA . LEU A 1 217 ? -10.888 4.166 16.243 1.00 93.38 217 LEU A CA 1
ATOM 1696 C C . LEU A 1 217 ? -12.088 3.694 17.056 1.00 93.38 217 LEU A C 1
ATOM 1698 O O . LEU A 1 217 ? -12.763 4.540 17.645 1.00 93.38 217 LEU A O 1
ATOM 1702 N N . GLU A 1 218 ? -12.329 2.389 17.151 1.00 92.44 218 GLU A N 1
ATOM 1703 C CA . GLU A 1 218 ? -13.381 1.864 18.025 1.00 92.44 218 GLU A CA 1
ATOM 1704 C C . GLU A 1 218 ? -13.096 2.132 19.514 1.00 92.44 218 GLU A C 1
ATOM 1706 O O . GLU A 1 218 ? -14.034 2.247 20.299 1.00 92.44 218 GLU A O 1
ATOM 1711 N N . ASP A 1 219 ? -11.826 2.300 19.909 1.00 89.88 219 ASP A N 1
ATOM 1712 C CA . ASP A 1 219 ? -11.422 2.689 21.276 1.00 89.88 219 ASP A CA 1
ATOM 1713 C C . ASP A 1 219 ? -11.343 4.208 21.499 1.00 89.88 219 ASP A C 1
ATOM 1715 O O . ASP A 1 219 ? -10.750 4.696 22.461 1.00 89.88 219 ASP A O 1
ATOM 1719 N N . SER A 1 220 ? -11.861 5.002 20.569 1.00 90.19 220 SER A N 1
ATOM 1720 C CA . SER A 1 220 ? -11.699 6.455 20.598 1.00 90.19 220 SER A CA 1
ATOM 1721 C C . SER A 1 220 ? -13.029 7.182 20.768 1.00 90.19 220 SER A C 1
ATOM 1723 O O . SER A 1 220 ? -14.110 6.607 20.650 1.00 90.19 220 SER A O 1
ATOM 1725 N N . SER A 1 221 ? -12.962 8.503 20.948 1.00 89.62 221 SER A N 1
ATOM 1726 C CA . SER A 1 221 ? -14.145 9.372 20.924 1.00 89.62 221 SER A CA 1
ATOM 1727 C C . SER A 1 221 ? -14.888 9.372 19.578 1.00 89.62 221 SER A C 1
ATOM 1729 O O . SER A 1 221 ? -15.991 9.910 19.496 1.00 89.62 221 SER A O 1
ATOM 1731 N N . PHE A 1 222 ? -14.320 8.767 18.527 1.00 90.12 222 PHE A N 1
ATOM 1732 C CA . PHE A 1 222 ? -14.960 8.615 17.221 1.00 90.12 222 PHE A CA 1
ATOM 1733 C C . PHE A 1 222 ? -15.888 7.394 17.129 1.00 90.12 222 PHE A C 1
ATOM 1735 O O . PHE A 1 222 ? -16.572 7.263 16.120 1.00 90.12 222 PHE A O 1
ATOM 1742 N N . VAL A 1 223 ? -15.979 6.542 18.161 1.00 92.31 223 VAL A N 1
ATOM 1743 C CA . VAL A 1 223 ? -16.809 5.319 18.142 1.00 92.31 223 VAL A CA 1
ATOM 1744 C C . VAL A 1 223 ? -18.274 5.578 17.762 1.00 92.31 223 VAL A C 1
ATOM 1746 O O . VAL A 1 223 ? -18.871 4.799 17.032 1.00 92.31 223 VAL A O 1
ATOM 1749 N N . GLY A 1 224 ? -18.848 6.710 18.186 1.00 92.81 224 GLY A N 1
ATOM 1750 C CA . GLY A 1 224 ? -20.228 7.091 17.851 1.00 92.81 224 GLY A CA 1
ATOM 1751 C C . GLY A 1 224 ? -20.425 7.614 16.422 1.00 92.81 224 GLY A C 1
ATOM 1752 O O . GLY A 1 224 ? -21.534 7.994 16.062 1.00 92.81 224 GLY A O 1
ATOM 1753 N N . LEU A 1 225 ? -19.356 7.695 15.631 1.00 93.69 225 LEU A N 1
ATOM 1754 C CA . LEU A 1 225 ? -19.346 8.240 14.272 1.00 93.69 225 LEU A CA 1
ATOM 1755 C C . LEU A 1 225 ? -18.925 7.208 13.224 1.00 93.69 225 LEU A C 1
ATOM 1757 O O . LEU A 1 225 ? -18.913 7.527 12.038 1.00 93.69 225 LEU A O 1
ATOM 1761 N N . VAL A 1 226 ? -18.553 6.005 13.659 1.00 94.38 226 VAL A N 1
ATOM 1762 C CA . VAL A 1 226 ? -18.136 4.906 12.791 1.00 94.38 226 VAL A CA 1
ATOM 1763 C C . VAL A 1 226 ? -19.149 3.771 12.856 1.00 94.38 226 VAL A C 1
ATOM 1765 O O . VAL A 1 226 ? -19.842 3.576 13.852 1.00 94.38 226 VAL A O 1
ATOM 1768 N N . ASP A 1 227 ? -19.214 2.997 11.780 1.00 95.50 227 ASP A N 1
ATOM 1769 C CA . ASP A 1 227 ? -19.958 1.742 11.736 1.00 95.50 227 ASP A CA 1
ATOM 1770 C C . ASP A 1 227 ? -19.198 0.659 12.521 1.00 95.50 227 ASP A C 1
ATOM 1772 O O . ASP A 1 227 ? -18.318 -0.021 11.990 1.00 95.50 227 ASP A O 1
ATOM 1776 N N . VAL A 1 228 ? -19.518 0.552 13.813 1.00 94.50 228 VAL A N 1
ATOM 1777 C CA . VAL A 1 228 ? -18.874 -0.366 14.767 1.00 94.50 228 VAL A CA 1
ATOM 1778 C C . VAL A 1 228 ? -19.108 -1.833 14.396 1.00 94.50 228 VAL A C 1
ATOM 1780 O O . VAL A 1 228 ? -18.220 -2.666 14.568 1.00 94.50 228 VAL A O 1
ATOM 1783 N N . ASP A 1 229 ? -20.288 -2.184 13.886 1.00 96.00 229 ASP A N 1
ATOM 1784 C CA . ASP A 1 229 ? -20.585 -3.578 13.551 1.00 96.00 229 ASP A CA 1
ATOM 1785 C C . ASP A 1 229 ? -19.852 -4.006 12.277 1.00 96.00 229 ASP A C 1
ATOM 1787 O O . ASP A 1 229 ? -19.246 -5.082 12.249 1.00 96.00 229 ASP A O 1
ATOM 1791 N N . GLY A 1 230 ? -19.806 -3.141 11.259 1.00 96.88 230 GLY A N 1
ATOM 1792 C CA . GLY A 1 230 ? -18.961 -3.361 10.087 1.00 96.88 230 GLY A CA 1
ATOM 1793 C C . GLY A 1 230 ? -17.467 -3.372 10.428 1.00 96.88 230 GLY A C 1
ATOM 1794 O O . GLY A 1 230 ? -16.723 -4.192 9.887 1.00 96.88 230 GLY A O 1
ATOM 1795 N N . GLY A 1 231 ? -17.026 -2.527 11.366 1.00 96.75 231 GLY A N 1
ATOM 1796 C CA . GLY A 1 231 ? -15.659 -2.519 11.898 1.00 96.75 231 GLY A CA 1
ATOM 1797 C C . GLY A 1 231 ? -15.260 -3.859 12.511 1.00 96.75 231 GLY A C 1
ATOM 1798 O O . GLY A 1 231 ? -14.284 -4.476 12.080 1.00 96.75 231 GLY A O 1
ATOM 1799 N N . LYS A 1 232 ? -16.080 -4.386 13.422 1.00 96.50 232 LYS A N 1
ATOM 1800 C CA . LYS A 1 232 ? -15.908 -5.720 14.024 1.00 96.50 232 LYS A CA 1
ATOM 1801 C C . LYS A 1 232 ? -15.844 -6.842 12.996 1.00 96.50 232 LYS A C 1
ATOM 1803 O O . LYS A 1 232 ? -15.014 -7.746 13.115 1.00 96.50 232 LYS A O 1
ATOM 1808 N N . GLN A 1 233 ? -16.727 -6.823 12.000 1.00 98.00 233 GLN A N 1
ATOM 1809 C CA . GLN A 1 233 ? -16.735 -7.837 10.942 1.00 98.00 233 GLN A CA 1
ATOM 1810 C C . GLN A 1 233 ? -15.452 -7.783 10.107 1.00 98.00 233 GLN A C 1
ATOM 1812 O O . GLN A 1 233 ? -14.823 -8.821 9.874 1.00 98.00 233 GLN A O 1
ATOM 1817 N N . ALA A 1 234 ? -15.020 -6.582 9.718 1.00 98.19 234 ALA A N 1
ATOM 1818 C CA . ALA A 1 234 ? -13.765 -6.386 9.008 1.00 98.19 234 ALA A CA 1
ATOM 1819 C C . ALA A 1 234 ? -12.565 -6.815 9.867 1.00 98.19 234 ALA A C 1
ATOM 1821 O O . ALA A 1 234 ? -11.708 -7.554 9.390 1.00 98.19 234 ALA A O 1
ATOM 1822 N N . PHE A 1 235 ? -12.524 -6.461 11.153 1.00 98.06 235 PHE A N 1
ATOM 1823 C CA . PHE A 1 235 ? -11.456 -6.877 12.064 1.00 98.06 235 PHE A CA 1
ATOM 1824 C C . PHE A 1 235 ? -11.341 -8.405 12.169 1.00 98.06 235 PHE A C 1
ATOM 1826 O O . PHE A 1 235 ? -10.254 -8.965 12.018 1.00 98.06 235 PHE A O 1
ATOM 1833 N N . ASN A 1 236 ? -12.465 -9.106 12.347 1.00 97.94 236 ASN A N 1
ATOM 1834 C CA . ASN A 1 236 ? -12.483 -10.570 12.374 1.00 97.94 236 ASN A CA 1
ATOM 1835 C C . ASN A 1 236 ? -12.045 -11.183 11.037 1.00 97.94 236 ASN A C 1
ATOM 1837 O O . ASN A 1 236 ? -11.304 -12.167 11.018 1.00 97.94 236 ASN A O 1
ATOM 1841 N N . THR A 1 237 ? -12.451 -10.583 9.918 1.00 98.44 237 THR A N 1
ATOM 1842 C CA . THR A 1 237 ? -12.016 -11.006 8.581 1.00 98.44 237 THR A CA 1
ATOM 1843 C C . THR A 1 237 ? -10.508 -10.834 8.416 1.00 98.44 237 THR A C 1
ATOM 1845 O O . THR A 1 237 ? -9.833 -11.760 7.967 1.00 98.44 237 THR A O 1
ATOM 1848 N N . ALA A 1 238 ? -9.946 -9.710 8.867 1.00 98.12 238 ALA A N 1
ATOM 1849 C CA . ALA A 1 238 ? -8.504 -9.502 8.886 1.00 98.12 238 ALA A CA 1
ATOM 1850 C C . ALA A 1 238 ? -7.795 -10.572 9.727 1.00 98.12 238 ALA A C 1
ATOM 1852 O O . ALA A 1 238 ? -6.827 -11.157 9.254 1.00 98.12 238 ALA A O 1
ATOM 1853 N N . LEU A 1 239 ? -8.297 -10.912 10.921 1.00 97.81 239 LEU A N 1
ATOM 1854 C CA . LEU A 1 239 ? -7.723 -11.995 11.731 1.00 97.81 239 LEU A CA 1
ATOM 1855 C C . LEU A 1 239 ? -7.692 -13.335 10.987 1.00 97.81 239 LEU A C 1
ATOM 1857 O O . LEU A 1 239 ? -6.698 -14.057 11.083 1.00 97.81 239 LEU A O 1
ATOM 1861 N N . MET A 1 240 ? -8.748 -13.674 10.242 1.00 97.12 240 MET A N 1
ATOM 1862 C CA . MET A 1 240 ? -8.764 -14.891 9.425 1.00 97.12 240 MET A CA 1
ATOM 1863 C C . MET A 1 240 ? -7.704 -14.849 8.320 1.00 97.12 240 MET A C 1
ATOM 1865 O O . MET A 1 240 ? -6.949 -15.810 8.175 1.00 97.12 240 MET A O 1
ATOM 1869 N N . LEU A 1 241 ? -7.600 -13.734 7.589 1.00 97.00 241 LEU A N 1
ATOM 1870 C CA . LEU A 1 241 ? -6.600 -13.558 6.530 1.00 97.00 241 LEU A CA 1
ATOM 1871 C C . LEU A 1 241 ? -5.168 -13.631 7.088 1.00 97.00 241 LEU A C 1
ATOM 1873 O O . LEU A 1 241 ? -4.323 -14.320 6.527 1.00 97.00 241 LEU A O 1
ATOM 1877 N N . LEU A 1 242 ? -4.896 -12.992 8.231 1.00 96.12 242 LEU A N 1
ATOM 1878 C CA . LEU A 1 242 ? -3.576 -13.019 8.873 1.00 96.12 242 LEU A CA 1
ATOM 1879 C C . LEU A 1 242 ? -3.192 -14.425 9.353 1.00 96.12 242 LEU A C 1
ATOM 1881 O O . LEU A 1 242 ? -2.041 -14.825 9.209 1.00 96.12 242 LEU A O 1
ATOM 1885 N N . ARG A 1 243 ? -4.147 -15.197 9.886 1.00 95.19 243 ARG A N 1
ATOM 1886 C CA . ARG A 1 243 ? -3.915 -16.605 10.251 1.00 95.19 243 ARG A CA 1
ATOM 1887 C C . ARG A 1 243 ? -3.640 -17.467 9.028 1.00 95.19 243 ARG A C 1
ATOM 1889 O O . ARG A 1 243 ? -2.789 -18.341 9.088 1.00 95.19 243 ARG A O 1
ATOM 1896 N N . ARG A 1 244 ? -4.334 -17.213 7.920 1.00 94.25 244 ARG A N 1
ATOM 1897 C CA . ARG A 1 244 ? -4.130 -17.927 6.654 1.00 94.25 244 ARG A CA 1
ATOM 1898 C C . ARG A 1 244 ? -2.793 -17.593 5.987 1.00 94.25 244 ARG A C 1
ATOM 1900 O O . ARG A 1 244 ? -2.258 -18.434 5.279 1.00 94.25 244 ARG A O 1
ATOM 1907 N N . ALA A 1 245 ? -2.254 -16.400 6.235 1.00 94.12 245 ALA A N 1
ATOM 1908 C CA . ALA A 1 245 ? -0.913 -16.009 5.804 1.00 94.12 245 ALA A CA 1
ATOM 1909 C C . ALA A 1 245 ? 0.212 -16.691 6.610 1.00 94.12 245 ALA A C 1
ATOM 1911 O O . ALA A 1 245 ? 1.376 -16.569 6.239 1.00 94.12 245 ALA A O 1
ATOM 1912 N N . SER A 1 246 ? -0.116 -17.359 7.723 1.00 94.19 246 SER A N 1
ATO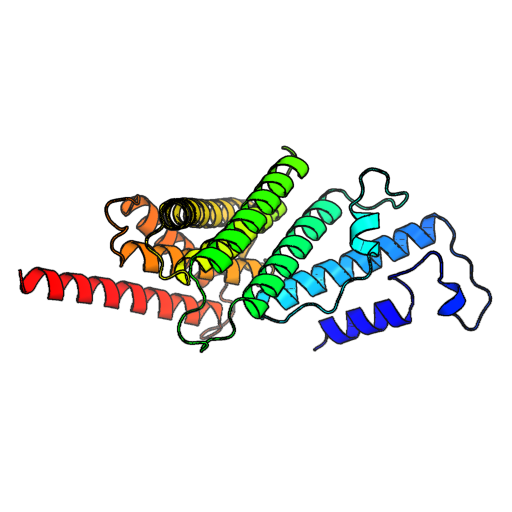M 1913 C CA . SER A 1 246 ? 0.850 -18.085 8.548 1.00 94.19 246 SER A CA 1
ATOM 1914 C C . SER A 1 246 ? 1.241 -19.399 7.867 1.00 94.19 246 SER A C 1
ATOM 1916 O O . SER A 1 246 ? 0.377 -20.175 7.458 1.00 94.19 246 SER A O 1
ATOM 1918 N N . LEU A 1 247 ? 2.544 -19.633 7.730 1.00 91.56 247 LEU A N 1
ATOM 1919 C CA . LEU A 1 247 ? 3.130 -20.834 7.130 1.00 91.56 247 LEU A CA 1
ATOM 1920 C C . LEU A 1 247 ? 3.718 -21.773 8.185 1.00 91.56 247 LEU A C 1
ATOM 1922 O O . LEU A 1 247 ? 3.745 -22.985 7.980 1.00 91.56 247 LEU A O 1
ATOM 1926 N N . GLU A 1 248 ? 4.178 -21.222 9.308 1.00 92.62 248 GLU A N 1
ATOM 1927 C CA . GLU A 1 248 ? 4.801 -21.975 10.396 1.00 92.62 248 GLU A CA 1
ATOM 1928 C C . GLU A 1 248 ? 4.249 -21.533 11.751 1.00 92.62 248 GLU A C 1
ATOM 1930 O O . GLU A 1 248 ? 3.865 -20.374 11.946 1.00 92.62 248 GLU A O 1
ATOM 1935 N N . ASP A 1 249 ? 4.233 -22.451 12.723 1.00 90.12 249 ASP A N 1
ATOM 1936 C CA . ASP A 1 249 ? 3.845 -22.075 14.078 1.00 90.12 249 ASP A CA 1
ATOM 1937 C C . ASP A 1 249 ? 4.796 -21.002 14.622 1.00 90.12 249 ASP A C 1
ATOM 1939 O O . ASP A 1 249 ? 6.013 -21.053 14.448 1.00 90.12 249 ASP A O 1
ATOM 1943 N N . ASN A 1 250 ? 4.212 -20.016 15.298 1.00 89.94 250 ASN A N 1
ATOM 1944 C CA . ASN A 1 250 ? 4.913 -18.866 15.859 1.00 89.94 250 ASN A CA 1
ATOM 1945 C C . ASN A 1 250 ? 5.631 -17.957 14.835 1.00 89.94 250 ASN A C 1
ATOM 1947 O O . ASN A 1 250 ? 6.465 -17.125 15.218 1.00 89.94 250 ASN A O 1
ATOM 1951 N N . ASP A 1 251 ? 5.280 -18.040 13.551 1.00 94.88 251 ASP A N 1
ATOM 1952 C CA . ASP A 1 251 ? 5.731 -17.070 12.560 1.00 94.88 251 ASP A CA 1
ATOM 1953 C C . ASP A 1 251 ? 5.129 -15.669 12.790 1.00 94.88 251 ASP A C 1
ATOM 1955 O O . ASP A 1 251 ? 4.393 -15.398 13.749 1.00 94.88 251 ASP A O 1
ATOM 1959 N N . LEU A 1 252 ? 5.526 -14.699 11.964 1.00 94.44 252 LEU A N 1
ATOM 1960 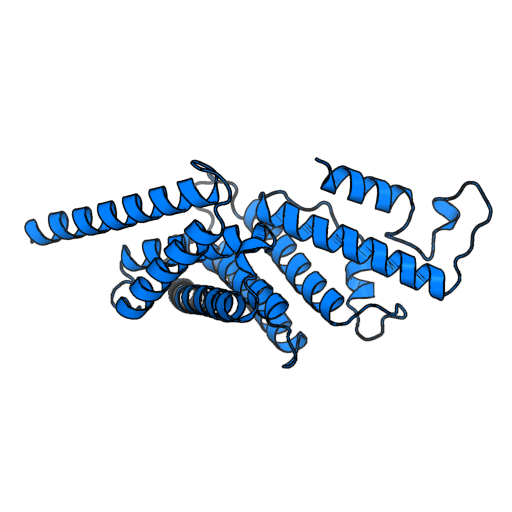C CA . LEU A 1 252 ? 5.100 -13.316 12.161 1.00 94.44 252 LEU A CA 1
ATOM 1961 C C . LEU A 1 252 ? 3.580 -13.128 11.959 1.00 94.44 252 LEU A C 1
ATOM 1963 O O . LEU A 1 252 ? 2.969 -12.564 12.869 1.00 94.44 252 LEU A O 1
ATOM 1967 N N . PRO A 1 253 ? 2.940 -13.621 10.878 1.00 95.06 253 PRO A N 1
ATOM 1968 C CA . PRO A 1 253 ? 1.486 -13.535 10.743 1.00 95.06 253 PRO A CA 1
ATOM 1969 C C . PRO A 1 253 ? 0.706 -14.210 11.874 1.00 95.06 253 PRO A C 1
ATOM 1971 O O . PRO A 1 253 ? -0.218 -13.606 12.434 1.00 95.06 253 PRO A O 1
ATOM 1974 N N . GLY A 1 254 ? 1.132 -15.407 12.289 1.00 95.00 254 GLY A N 1
ATOM 1975 C CA . GLY A 1 254 ? 0.545 -16.137 13.405 1.00 95.00 254 GLY A CA 1
ATOM 1976 C C . GLY A 1 254 ? 0.613 -15.342 14.709 1.00 95.00 254 GLY A C 1
ATOM 1977 O O . GLY A 1 254 ? -0.417 -15.132 15.359 1.00 95.00 254 GLY A O 1
ATOM 1978 N N . ARG A 1 255 ? 1.793 -14.818 15.070 1.00 96.56 255 ARG A N 1
ATOM 1979 C CA . ARG A 1 255 ? 1.972 -13.973 16.268 1.00 96.56 255 ARG A CA 1
ATOM 1980 C C . ARG A 1 255 ? 1.175 -12.677 16.201 1.00 96.56 255 ARG A C 1
ATOM 1982 O O . ARG A 1 255 ? 0.520 -12.326 17.179 1.00 96.56 255 ARG A O 1
ATOM 1989 N N . THR A 1 256 ? 1.188 -11.984 15.063 1.00 96.81 256 THR A N 1
ATOM 1990 C CA . THR A 1 256 ? 0.424 -10.743 14.884 1.00 96.81 256 THR A CA 1
ATOM 1991 C C . THR A 1 256 ? -1.070 -10.982 15.083 1.00 96.81 256 THR A C 1
ATOM 1993 O O . THR A 1 256 ? -1.715 -10.195 15.772 1.00 96.81 256 THR A O 1
ATOM 1996 N N . SER A 1 257 ? -1.617 -12.093 14.578 1.00 96.62 257 SER A N 1
ATOM 1997 C CA . SER A 1 257 ? -3.028 -12.430 14.797 1.00 96.62 257 SER A CA 1
ATOM 1998 C C . SER A 1 257 ? -3.366 -12.658 16.280 1.00 96.62 257 SER A C 1
ATOM 2000 O O . SER A 1 257 ? -4.419 -12.216 16.736 1.00 96.62 257 SER A O 1
ATOM 2002 N N . LYS A 1 258 ? -2.471 -13.295 17.052 1.00 96.00 258 LYS A N 1
ATOM 2003 C CA . LYS A 1 258 ? -2.644 -13.514 18.501 1.00 96.00 258 LYS A CA 1
ATOM 2004 C C . LYS A 1 258 ? -2.621 -12.185 19.263 1.00 96.00 258 LYS A C 1
ATOM 2006 O O . LYS A 1 258 ? -3.545 -11.910 20.021 1.00 96.00 258 LYS A O 1
ATOM 2011 N N . ILE A 1 259 ? -1.638 -11.329 18.974 1.00 97.00 259 ILE A N 1
ATOM 2012 C CA . ILE A 1 259 ? -1.515 -9.992 19.580 1.00 97.00 259 ILE A CA 1
ATOM 2013 C C . ILE A 1 259 ? -2.770 -9.152 19.315 1.00 97.00 259 ILE A C 1
ATOM 2015 O O . ILE A 1 259 ? -3.294 -8.521 20.226 1.00 97.00 259 ILE A O 1
ATOM 2019 N N . LEU A 1 260 ? -3.291 -9.155 18.084 1.00 96.88 260 LEU A N 1
ATOM 2020 C CA . LEU A 1 260 ? -4.503 -8.402 17.747 1.00 96.88 260 LEU A CA 1
ATOM 2021 C C . LEU A 1 260 ? -5.727 -8.868 18.551 1.00 96.88 260 LEU A C 1
ATOM 2023 O O . LEU A 1 260 ? -6.506 -8.033 19.006 1.00 96.88 260 LEU A O 1
ATOM 2027 N N . VAL A 1 261 ? -5.883 -10.177 18.773 1.00 96.69 261 VAL A N 1
ATOM 2028 C CA . VAL A 1 261 ? -6.965 -10.726 19.613 1.00 96.69 261 VAL A CA 1
ATOM 2029 C C . VAL A 1 261 ? -6.824 -10.287 21.071 1.00 96.69 261 VAL A C 1
ATOM 2031 O O . VAL A 1 261 ? -7.818 -9.923 21.706 1.00 96.69 261 VAL A O 1
ATOM 2034 N N . GLU A 1 262 ? -5.605 -10.307 21.607 1.00 95.56 262 GLU A N 1
ATOM 2035 C CA . GLU A 1 262 ? -5.330 -9.862 22.976 1.00 95.56 262 GLU A CA 1
ATOM 2036 C C . GLU A 1 262 ? -5.634 -8.371 23.148 1.00 95.56 262 GLU A C 1
ATOM 2038 O O . GLU A 1 262 ? -6.329 -7.995 24.092 1.00 95.56 262 GLU A O 1
ATOM 2043 N N . LEU A 1 263 ? -5.200 -7.532 22.201 1.00 95.06 263 LEU A N 1
ATOM 2044 C CA . LEU A 1 263 ? -5.480 -6.095 22.208 1.00 95.06 263 LEU A CA 1
ATOM 2045 C C . LEU A 1 263 ? -6.985 -5.803 22.148 1.00 95.06 263 LEU A C 1
ATOM 2047 O O . LEU A 1 263 ? -7.487 -5.001 22.935 1.00 95.06 263 LEU A O 1
ATOM 2051 N N . TRP A 1 264 ? -7.714 -6.499 21.273 1.00 93.88 264 TRP A N 1
ATOM 2052 C CA . TRP A 1 264 ? -9.171 -6.388 21.183 1.00 93.88 264 TRP A CA 1
ATOM 2053 C C . TRP A 1 264 ? -9.861 -6.751 22.504 1.00 93.88 264 TRP A C 1
ATOM 2055 O O . TRP A 1 264 ? -10.774 -6.069 22.975 1.00 93.88 264 TRP A O 1
ATOM 2065 N N . SER A 1 265 ? -9.401 -7.826 23.143 1.00 92.00 265 SER A N 1
ATOM 2066 C CA . SER A 1 265 ? -9.949 -8.292 24.419 1.00 92.00 265 SER A CA 1
ATOM 2067 C C . SER A 1 265 ? -9.657 -7.311 25.558 1.00 92.00 265 SER A C 1
ATOM 2069 O O . SER A 1 265 ? -10.536 -7.034 26.377 1.00 92.00 265 SER A O 1
ATOM 2071 N N . ALA A 1 266 ? -8.447 -6.746 25.590 1.00 90.19 266 ALA A N 1
ATOM 2072 C CA . ALA A 1 266 ? -8.047 -5.740 26.569 1.00 90.19 266 ALA A CA 1
ATOM 2073 C C . ALA A 1 266 ? -8.896 -4.463 26.456 1.00 90.19 266 ALA A C 1
ATOM 2075 O O . ALA A 1 266 ? -9.353 -3.939 27.473 1.00 90.19 266 ALA A O 1
ATOM 2076 N N . GLN A 1 267 ? -9.190 -4.014 25.234 1.00 86.62 267 GLN A N 1
ATOM 2077 C CA . GLN A 1 267 ? -10.085 -2.884 24.982 1.00 86.62 267 GLN A CA 1
ATOM 2078 C C . GLN A 1 267 ? -11.500 -3.141 25.519 1.00 86.62 267 GLN A C 1
ATOM 2080 O O . GLN A 1 267 ? -12.081 -2.307 26.216 1.00 86.62 267 GLN A O 1
ATOM 2085 N N . ALA A 1 268 ? -12.051 -4.328 25.248 1.00 78.69 268 ALA A N 1
ATOM 2086 C CA . ALA A 1 268 ? -13.374 -4.701 25.736 1.00 78.69 268 ALA A CA 1
ATOM 2087 C C . ALA A 1 268 ? -13.437 -4.747 27.273 1.00 78.69 268 ALA A C 1
ATOM 2089 O O . ALA A 1 268 ? -14.469 -4.408 27.854 1.00 78.69 268 ALA A O 1
ATOM 2090 N N . ALA A 1 269 ? -12.350 -5.145 27.940 1.00 76.50 269 ALA A N 1
ATOM 2091 C CA . ALA A 1 269 ? -12.247 -5.096 29.396 1.00 76.50 269 ALA A CA 1
ATOM 2092 C C . ALA A 1 269 ? -12.168 -3.650 29.914 1.00 76.50 269 ALA A C 1
ATOM 2094 O O . ALA A 1 269 ? -12.885 -3.303 30.851 1.00 76.50 269 ALA A O 1
ATOM 2095 N N . HIS A 1 270 ? -11.376 -2.788 29.270 1.00 72.06 270 HIS A N 1
ATOM 2096 C CA . HIS A 1 270 ? -11.251 -1.374 29.632 1.00 72.06 270 HIS A CA 1
ATOM 2097 C C . HIS A 1 270 ? -12.594 -0.628 29.535 1.00 72.06 270 HIS A C 1
ATOM 2099 O O . HIS A 1 270 ? -13.010 0.033 30.486 1.00 72.06 270 HIS A O 1
ATOM 2105 N N . GLY A 1 271 ? -13.345 -0.829 28.446 1.00 61.16 271 GLY A N 1
ATOM 2106 C CA . GLY A 1 271 ? -14.677 -0.240 28.276 1.00 61.16 271 GLY A CA 1
ATOM 2107 C C . GLY A 1 271 ? -15.719 -0.716 29.302 1.00 61.16 271 GLY A C 1
ATOM 2108 O O . GLY A 1 271 ? -16.677 0.005 29.574 1.00 61.16 271 GLY A O 1
ATOM 2109 N N . ARG A 1 272 ? -15.544 -1.905 29.901 1.00 53.97 272 ARG A N 1
ATOM 2110 C CA . ARG A 1 272 ? -16.398 -2.390 31.005 1.00 53.97 272 ARG A CA 1
ATOM 2111 C C . ARG A 1 272 ? -16.056 -1.728 32.338 1.00 53.97 272 ARG A C 1
ATOM 2113 O O . ARG A 1 272 ? -16.969 -1.456 33.106 1.00 53.97 272 ARG A O 1
ATOM 2120 N N . VAL A 1 273 ? -14.776 -1.455 32.599 1.00 53.00 273 VAL A N 1
ATOM 2121 C CA . VAL A 1 273 ? -14.332 -0.789 33.835 1.00 53.00 273 VAL A CA 1
ATOM 2122 C C . VAL A 1 273 ? -14.804 0.666 33.866 1.00 53.00 273 VAL A C 1
ATOM 2124 O O . VAL A 1 273 ? -15.371 1.091 34.868 1.00 53.00 273 VAL A O 1
ATOM 2127 N N . VAL A 1 274 ? -14.670 1.402 32.758 1.00 51.66 274 VAL A N 1
ATOM 2128 C CA . VAL A 1 274 ? -15.123 2.805 32.674 1.00 51.66 274 VAL A CA 1
ATOM 2129 C C . VAL A 1 274 ? -16.642 2.917 32.863 1.00 51.66 274 VAL A C 1
ATOM 2131 O O . VAL A 1 274 ? -17.092 3.733 33.652 1.00 51.66 274 VAL A O 1
ATOM 2134 N N . LYS A 1 275 ? -17.435 2.023 32.253 1.00 44.91 275 LYS A N 1
ATOM 2135 C CA . LYS A 1 275 ? -18.903 1.995 32.421 1.00 44.91 275 LYS A CA 1
ATOM 2136 C C . LYS A 1 275 ? -19.392 1.544 33.804 1.00 44.91 275 LYS A C 1
ATOM 2138 O O . LYS A 1 275 ? -20.581 1.639 34.065 1.00 44.91 275 LYS A O 1
ATOM 2143 N N . SER A 1 276 ? -18.521 0.986 34.647 1.00 37.62 276 SER A N 1
ATOM 2144 C CA . SER A 1 276 ? -18.868 0.586 36.022 1.00 37.62 276 SER A CA 1
ATOM 2145 C C . SER A 1 276 ? -18.608 1.683 37.060 1.00 37.62 276 SER A C 1
ATOM 2147 O O . SER A 1 276 ? -18.922 1.497 38.234 1.00 37.62 276 SER A O 1
ATOM 2149 N N . LEU A 1 277 ? -18.003 2.794 36.628 1.00 41.62 277 LEU A N 1
ATOM 2150 C CA . LEU A 1 277 ? -17.649 3.951 37.450 1.00 41.62 277 LEU A CA 1
ATOM 2151 C C . LEU A 1 277 ? -18.546 5.177 37.178 1.00 41.62 277 LEU A C 1
ATOM 2153 O O . LEU A 1 277 ? -18.397 6.174 37.883 1.00 41.62 277 LEU A O 1
ATOM 2157 N N . ASP A 1 278 ? -19.465 5.073 36.211 1.00 36.69 278 ASP A N 1
ATOM 2158 C CA . ASP A 1 278 ? -20.550 6.024 35.914 1.00 36.69 278 ASP A CA 1
ATOM 2159 C C . ASP A 1 278 ? -21.897 5.460 36.405 1.00 36.69 278 ASP A C 1
ATOM 2161 O O . ASP A 1 278 ? -22.747 6.259 36.865 1.00 36.69 278 ASP A O 1
#